Protein 3D9L (pdb70)

Foldseek 3Di:
DLLVQLLVLVVCCVVDQDPDDPVSLVSSLCSQVVVVVPNLSNLVSLLVCLQDPDQRCLLVSVVNLVSNLVVQCVVVNLVGRPRLVSCQVCVVVSLVSSVSHPPVCLVSVLVSLVVCVVVVSDPCVRSVVSNVVSVVVVVD/DVLLVLLLVLVVCVVVDQDPDDPVSLVSSLVSCVSCVVVVLSSLVSLLVCLQPDDLRCLLVSVSNLVSNLVVQCVVPNVVPRPSLVNNLVCVVVSLVSSVSHPPVCLVVNLVSLVVCPVVVSDDCVRSVVSNVVSVVVD/DPPDDDDD/DDDPPDD

GO terms:
  GO:0005634 nucleus (C, IDA)
  GO:0003723 RNA binding (F, IDA)
  GO:2000805 negative regulation of termination of RNA polymerase II transcription, poly(A)-coupled (P, IDA)
  GO:0032786 positive regulation of DNA-templated transcription, elongation (P, IDA)
  GO:1990269 RNA polymerase II C-terminal domain phosphoserine binding (F, IDA)
  GO:0005634 nucleus (C, EXP)
  GO:0016363 nuclear matrix (C, EXP)
  GO:0043175 RNA polymerase core enzyme binding (F, IPI)
  GO:0005515 protein binding (F, IPI)
  GO:0005654 nucleoplasm (C, IDA)

Organism: Homo sapiens (NCBI:txid9606)

CATH classification: 1.25.40.90

Nearest PDB structures (foldseek):
  3d9n-assembly1_A  TM=1.003E+00  e=6.921E-18  Homo sapiens
  3d9p-assembly2_A  TM=1.004E+00  e=8.411E-18  Homo sapiens
  3d9i-assembly2_B  TM=9.996E-01  e=1.060E-16  Homo sapiens
  6xkb-assembly4_D  TM=9.970E-01  e=1.319E-14  Homo sapiens
  2diw-assembly1_A  TM=9.693E-01  e=1.319E-14  Homo sapiens

B-factor: mean 39.36, std 4.76, range [25.12, 62.04]

Secondary structure (DSSP, 8-state):
-HHHHHHHHHHGGGGSPSSPPHHHHHHHHHHHHHTGGGHHHHHHHHHHHHHHS-GGGHHHHHHHHHHHHHHHHHHH-TTT-SHHHHHHHHHHHHHHHHTSS-GGGHHHHHHHHHHHHHTTSS-HHHHHHHHHHHHHHHH-/-HHHHHHHHHHHGGGGSPSSPBHHHHHHHHHHHHHTGGGHHHHHHHHHHHHHHS-GGGHHHHHHHHHHHHHHHHHHH-TTT-SHHHHHHHTHHHHHHHHTTS-GGGHHHHHHHHHHHHHTTSS-HHHHHHHHHHHHHH-/---SPP--/-B-----

Structure (mmCIF, N/CA/C/O backbone):
data_3D9L
#
_entry.id   3D9L
#
_cell.length_a   56.296
_cell.length_b   56.296
_cell.length_c   106.739
_cell.angle_alpha   90.00
_cell.angle_beta   90.00
_cell.angle_gamma   90.00
#
_symmetry.space_group_name_H-M   'P 43'
#
loop_
_entity.id
_entity.type
_entity.pdbx_description
1 polymer 'RNA-binding protein 16'
2 polymer CTD-PEPTIDE
3 non-polymer 'ACETATE ION'
4 non-polymer GLYCEROL
5 water water
#
loop_
_atom_site.group_PDB
_atom_site.id
_atom_site.type_symbol
_atom_site.label_atom_id
_atom_site.label_alt_id
_atom_site.label_comp_id
_atom_site.label_asym_id
_atom_site.label_entity_id
_atom_site.label_seq_id
_atom_site.pdbx_PDB_ins_code
_atom_site.Cartn_x
_atom_site.Cartn_y
_atom_site.Cartn_z
_atom_site.occupancy
_atom_site.B_iso_or_equiv
_atom_site.auth_seq_id
_atom_site.auth_comp_id
_atom_site.auth_asym_id
_atom_site.auth_atom_id
_atom_site.pdbx_PDB_model_num
ATOM 1 N N . GLU A 1 2 ? 55.533 7.149 0.068 1.00 51.22 2 GLU A N 1
ATOM 2 C CA . GLU A 1 2 ? 54.486 7.079 -1.000 1.00 51.21 2 GLU A CA 1
ATOM 3 C C . GLU A 1 2 ? 53.312 6.184 -0.592 1.00 50.45 2 GLU A C 1
ATOM 4 O O . GLU A 1 2 ? 52.154 6.511 -0.858 1.00 50.52 2 GLU A O 1
ATOM 10 N N . ALA A 1 3 ? 53.615 5.050 0.034 1.00 49.68 3 ALA A N 1
ATOM 11 C CA . ALA A 1 3 ? 52.603 4.295 0.753 1.00 48.93 3 ALA A CA 1
ATOM 12 C C . ALA A 1 3 ? 52.159 5.160 1.924 1.00 48.35 3 ALA A C 1
ATOM 13 O O . ALA A 1 3 ? 50.981 5.171 2.286 1.00 48.46 3 ALA A O 1
ATOM 15 N N . VAL A 1 4 ? 53.123 5.888 2.491 1.00 47.43 4 VAL A N 1
ATOM 16 C CA . VAL A 1 4 ? 52.911 6.747 3.650 1.00 46.99 4 VAL A CA 1
ATOM 17 C C . VAL A 1 4 ? 52.186 8.023 3.241 1.00 46.67 4 VAL A C 1
ATOM 18 O O . VAL A 1 4 ? 51.290 8.485 3.950 1.00 46.27 4 VAL A O 1
ATOM 22 N N . LYS A 1 5 ? 52.581 8.585 2.100 1.00 45.90 5 LYS A N 1
ATOM 23 C CA . LYS A 1 5 ? 51.902 9.736 1.524 1.00 45.73 5 LYS A CA 1
ATOM 24 C C . LYS A 1 5 ? 50.424 9.428 1.337 1.00 44.93 5 LYS A C 1
ATOM 25 O O . LYS A 1 5 ? 49.577 10.215 1.740 1.00 45.06 5 LYS A O 1
ATOM 31 N N . THR A 1 6 ? 50.121 8.271 0.755 1.00 43.91 6 THR A N 1
ATOM 32 C CA . THR A 1 6 ? 48.737 7.871 0.532 1.00 43.16 6 THR A CA 1
ATOM 33 C C . THR A 1 6 ? 47.970 7.778 1.858 1.00 42.56 6 THR A C 1
ATOM 34 O O . THR A 1 6 ? 46.889 8.363 1.992 1.00 42.62 6 THR A O 1
ATOM 38 N N . PHE A 1 7 ? 48.541 7.068 2.833 1.00 41.03 7 PHE A N 1
ATOM 39 C CA . PHE A 1 7 ? 47.922 6.958 4.134 1.00 40.01 7 PHE A CA 1
ATOM 40 C C . PHE A 1 7 ? 47.674 8.326 4.755 1.00 39.84 7 PHE A C 1
ATOM 41 O O . PHE A 1 7 ? 46.580 8.594 5.260 1.00 38.74 7 PHE A O 1
ATOM 49 N N . ASN A 1 8 ? 48.711 9.166 4.743 1.00 39.64 8 ASN A N 1
ATOM 50 C CA . ASN A 1 8 ? 48.606 10.540 5.211 1.00 39.61 8 ASN A CA 1
ATOM 51 C C . ASN A 1 8 ? 47.476 11.286 4.553 1.00 39.38 8 ASN A C 1
ATOM 52 O O . ASN A 1 8 ? 46.770 12.022 5.236 1.00 39.87 8 ASN A O 1
ATOM 57 N N . SER A 1 9 ? 47.315 11.093 3.241 1.00 38.91 9 SER A N 1
ATOM 58 C CA . SER A 1 9 ? 46.235 11.718 2.475 1.00 39.14 9 SER A CA 1
ATOM 59 C C . SER A 1 9 ? 44.846 11.204 2.874 1.00 39.46 9 SER A C 1
ATOM 60 O O . SER A 1 9 ? 43.905 12.000 2.983 1.00 39.87 9 SER A O 1
ATOM 65 N N . GLU A 1 10 ? 44.711 9.898 3.105 1.00 39.31 10 GLU A N 1
ATOM 66 C CA . GLU A 1 10 ? 43.428 9.352 3.572 1.00 40.07 10 GLU A CA 1
ATOM 67 C C . GLU A 1 10 ? 43.125 9.830 4.988 1.00 39.51 10 GLU A C 1
ATOM 68 O O . GLU A 1 10 ? 42.000 10.223 5.284 1.00 39.27 10 GLU A O 1
ATOM 74 N N . LEU A 1 11 ? 44.139 9.806 5.850 1.00 39.20 11 LEU A N 1
ATOM 75 C CA . LEU A 1 11 ? 43.948 10.188 7.232 1.00 38.74 11 LEU A CA 1
ATOM 76 C C . LEU A 1 11 ? 43.492 11.632 7.345 1.00 38.89 11 LEU A C 1
ATOM 77 O O . LEU A 1 11 ? 42.494 11.910 8.000 1.00 38.44 11 LEU A O 1
ATOM 82 N N . TYR A 1 12 ? 44.222 12.544 6.708 1.00 39.09 12 TYR A N 1
ATOM 83 C CA . TYR A 1 12 ? 43.943 13.959 6.842 1.00 39.89 12 TYR A CA 1
ATOM 84 C C . TYR A 1 12 ? 42.705 14.433 6.070 1.00 39.29 12 TYR A C 1
ATOM 85 O O . TYR A 1 12 ? 42.199 15.519 6.342 1.00 39.38 12 TYR A O 1
ATOM 94 N N . SER A 1 13 ? 42.205 13.617 5.138 1.00 38.46 13 SER A N 1
ATOM 95 C CA . SER A 1 13 ? 40.943 13.925 4.465 1.00 37.77 13 SER A CA 1
ATOM 96 C C . SER A 1 13 ? 39.749 13.786 5.420 1.00 36.91 13 SER A C 1
ATOM 97 O O . SER A 1 13 ? 38.654 14.179 5.077 1.00 36.18 13 SER A O 1
ATOM 100 N N . LEU A 1 14 ? 39.959 13.248 6.625 1.00 36.40 14 LEU A N 1
ATOM 101 C CA . LEU A 1 14 ? 38.907 13.301 7.651 1.00 35.74 14 LEU A CA 1
ATOM 102 C C . LEU A 1 14 ? 38.366 14.713 7.859 1.00 35.71 14 LEU A C 1
ATOM 103 O O . LEU A 1 14 ? 37.177 14.895 8.130 1.00 35.17 14 LEU A O 1
ATOM 108 N N . ASN A 1 15 ? 39.245 15.709 7.706 1.00 35.59 15 ASN A N 1
ATOM 109 C CA . ASN A 1 15 ? 38.880 17.104 7.842 1.00 36.22 15 ASN A CA 1
ATOM 110 C C . ASN A 1 15 ? 37.849 17.568 6.817 1.00 35.99 15 ASN A C 1
ATOM 111 O O . ASN A 1 15 ? 37.321 18.667 6.944 1.00 35.94 15 ASN A O 1
ATOM 116 N N . ASP A 1 16 ? 37.557 16.735 5.814 1.00 35.78 16 ASP A N 1
ATOM 117 C CA . ASP A 1 16 ? 36.504 17.050 4.831 1.00 36.09 16 ASP A CA 1
ATOM 118 C C . ASP A 1 16 ? 35.104 16.661 5.326 1.00 35.23 16 ASP A C 1
ATOM 119 O O . ASP A 1 16 ? 34.119 17.020 4.713 1.00 34.06 16 ASP A O 1
ATOM 124 N N . TYR A 1 17 ? 35.035 15.896 6.416 1.00 34.87 17 TYR A N 1
ATOM 125 C CA . TYR A 1 17 ? 33.792 15.229 6.810 1.00 34.64 17 TYR A CA 1
ATOM 126 C C . TYR A 1 17 ? 33.311 15.611 8.201 1.00 34.34 17 TYR A C 1
ATOM 127 O O . TYR A 1 17 ? 34.106 15.777 9.103 1.00 33.05 17 TYR A O 1
ATOM 136 N N . LYS A 1 18 ? 31.999 15.777 8.354 1.00 34.40 18 LYS A N 1
ATOM 137 C CA . LYS A 1 18 ? 31.411 15.929 9.681 1.00 34.37 18 LYS A CA 1
ATOM 138 C C . LYS A 1 18 ? 31.258 14.531 10.290 1.00 34.03 18 LYS A C 1
ATOM 139 O O . LYS A 1 18 ? 30.597 13.674 9.692 1.00 33.60 18 LYS A O 1
ATOM 145 N N . PRO A 1 19 ? 31.891 14.281 11.457 1.00 33.78 19 PRO A N 1
ATOM 146 C CA . PRO A 1 19 ? 31.616 13.019 12.147 1.00 34.09 19 PRO A CA 1
ATOM 147 C C . PRO A 1 19 ? 30.137 12.893 12.538 1.00 34.27 19 PRO A C 1
ATOM 148 O O . PRO A 1 19 ? 29.483 13.906 12.788 1.00 34.97 19 PRO A O 1
ATOM 152 N N . PRO A 1 20 ? 29.603 11.661 12.595 1.00 34.64 20 PRO A N 1
ATOM 153 C CA . PRO A 1 20 ? 30.304 10.373 12.453 1.00 34.94 20 PRO A CA 1
ATOM 154 C C . PRO A 1 20 ? 30.883 10.129 11.057 1.00 35.08 20 PRO A C 1
ATOM 155 O O . PRO A 1 20 ? 30.279 10.495 10.042 1.00 34.95 20 PRO A O 1
ATOM 159 N N . ILE A 1 21 ? 32.055 9.518 11.038 1.00 35.64 21 ILE A N 1
ATOM 160 C CA . ILE A 1 21 ? 32.743 9.115 9.817 1.00 36.17 21 ILE A CA 1
ATOM 161 C C . ILE A 1 21 ? 32.206 7.766 9.337 1.00 36.84 21 ILE A C 1
ATOM 162 O O . ILE A 1 21 ? 31.994 6.860 10.149 1.00 36.25 21 ILE A O 1
ATOM 167 N N . SER A 1 22 ? 32.041 7.635 8.020 1.00 37.38 22 SER A N 1
ATOM 168 C CA . SER A 1 22 ? 31.501 6.424 7.403 1.00 38.81 22 SER A CA 1
ATOM 169 C C . SER A 1 22 ? 32.439 5.233 7.590 1.00 39.02 22 SER A C 1
ATOM 170 O O . SER A 1 22 ? 33.656 5.394 7.723 1.00 39.16 22 SER A O 1
ATOM 173 N N . LYS A 1 23 ? 31.853 4.044 7.593 1.00 39.10 23 LYS A N 1
ATOM 174 C CA . LYS A 1 23 ? 32.596 2.787 7.621 1.00 39.65 23 LYS A CA 1
ATOM 175 C C . LYS A 1 23 ? 33.567 2.726 6.447 1.00 38.74 23 LYS A C 1
ATOM 176 O O . LYS A 1 23 ? 34.714 2.366 6.624 1.00 38.56 23 LYS A O 1
ATOM 182 N N . ALA A 1 24 ? 33.098 3.119 5.264 1.00 38.24 24 ALA A N 1
ATOM 183 C CA . ALA A 1 24 ? 33.899 3.143 4.049 1.00 38.47 24 ALA A CA 1
ATOM 184 C C . ALA A 1 24 ? 35.182 3.956 4.182 1.00 38.96 24 ALA A C 1
ATOM 185 O O . ALA A 1 24 ? 36.266 3.469 3.841 1.00 39.82 24 ALA A O 1
ATOM 187 N N . LYS A 1 25 ? 35.077 5.172 4.712 1.00 39.49 25 LYS A N 1
ATOM 188 C CA . LYS A 1 25 ? 36.249 6.023 4.901 1.00 39.90 25 LYS A CA 1
ATOM 189 C C . LYS A 1 25 ? 37.246 5.425 5.879 1.00 40.00 25 LYS A C 1
ATOM 190 O O . LYS A 1 25 ? 38.451 5.434 5.616 1.00 40.70 25 LYS A O 1
ATOM 196 N N . MET A 1 26 ? 36.756 4.896 6.998 1.00 40.00 26 MET A N 1
ATOM 197 C CA . MET A 1 26 ? 37.624 4.216 7.966 1.00 39.85 26 MET A CA 1
ATOM 198 C C . MET A 1 26 ? 38.325 2.990 7.368 1.00 39.13 26 MET A C 1
ATOM 199 O O . MET A 1 26 ? 39.497 2.753 7.614 1.00 38.50 26 MET A O 1
ATOM 204 N N . THR A 1 27 ? 37.591 2.219 6.588 1.00 38.92 27 THR A N 1
ATOM 205 C CA . THR A 1 27 ? 38.132 1.064 5.852 1.00 38.86 27 THR A CA 1
ATOM 206 C C . THR A 1 27 ? 39.213 1.501 4.863 1.00 38.56 27 THR A C 1
ATOM 207 O O . THR A 1 27 ? 40.241 0.836 4.752 1.00 38.78 27 THR A O 1
ATOM 211 N N . GLN A 1 28 ? 38.989 2.624 4.169 1.00 38.33 28 GLN A N 1
ATOM 212 C CA . GLN A 1 28 ? 39.990 3.194 3.246 1.00 38.29 28 GLN A CA 1
ATOM 213 C C . GLN A 1 28 ? 41.286 3.583 3.949 1.00 37.70 28 GLN A C 1
ATOM 214 O O . GLN A 1 28 ? 42.375 3.229 3.492 1.00 37.65 28 GLN A O 1
ATOM 220 N N . ILE A 1 29 ? 41.152 4.291 5.069 1.00 37.09 29 ILE A N 1
ATOM 221 C CA . ILE A 1 29 ? 42.280 4.657 5.913 1.00 36.89 29 ILE A CA 1
ATOM 222 C C . ILE A 1 29 ? 43.056 3.430 6.419 1.00 36.98 29 ILE A C 1
ATOM 223 O O . ILE A 1 29 ? 44.287 3.445 6.452 1.00 36.75 29 ILE A O 1
ATOM 228 N N . THR A 1 30 ? 42.311 2.404 6.838 1.00 37.00 30 THR A N 1
ATOM 229 C CA . THR A 1 30 ? 42.827 1.148 7.369 1.00 36.78 30 THR A CA 1
ATOM 230 C C . THR A 1 30 ? 43.607 0.371 6.324 1.00 37.07 30 THR A C 1
ATOM 231 O O . THR A 1 30 ? 44.724 -0.069 6.595 1.00 37.03 30 THR A O 1
ATOM 235 N N . LYS A 1 31 ? 43.002 0.204 5.140 1.00 37.59 31 LYS A N 1
ATOM 236 C CA . LYS A 1 31 ? 43.639 -0.432 3.992 1.00 37.82 31 LYS A CA 1
ATOM 237 C C . LYS A 1 31 ? 44.921 0.307 3.603 1.00 37.53 31 LYS A C 1
ATOM 238 O O . LYS A 1 31 ? 45.928 -0.323 3.341 1.00 37.59 31 LYS A O 1
ATOM 244 N N . ALA A 1 32 ? 44.899 1.639 3.602 1.00 36.66 32 ALA A N 1
ATOM 245 C CA . ALA A 1 32 ? 46.126 2.387 3.370 1.00 35.95 32 ALA A CA 1
ATOM 246 C C . ALA A 1 32 ? 47.185 2.119 4.456 1.00 35.74 32 ALA A C 1
ATOM 247 O O . ALA A 1 32 ? 48.375 2.049 4.159 1.00 35.46 32 ALA A O 1
ATOM 249 N N . ALA A 1 33 ? 46.763 1.957 5.703 1.00 35.73 33 ALA A N 1
ATOM 250 C CA . ALA A 1 33 ? 47.704 1.645 6.768 1.00 35.58 33 ALA A CA 1
ATOM 251 C C . ALA A 1 33 ? 48.251 0.227 6.613 1.00 36.27 33 ALA A C 1
ATOM 252 O O . ALA A 1 33 ? 49.463 0.022 6.704 1.00 35.83 33 ALA A O 1
ATOM 254 N N . ILE A 1 34 ? 47.346 -0.734 6.389 1.00 37.26 34 ILE A N 1
ATOM 255 C CA . ILE A 1 34 ? 47.676 -2.172 6.342 1.00 38.73 34 ILE A CA 1
ATOM 256 C C . ILE A 1 34 ? 48.495 -2.494 5.130 1.00 38.83 34 ILE A C 1
ATOM 257 O O . ILE A 1 34 ? 49.265 -3.437 5.145 1.00 39.27 34 ILE A O 1
ATOM 262 N N . LYS A 1 35 ? 48.306 -1.708 4.075 1.00 40.05 35 LYS A N 1
ATOM 263 C CA . LYS A 1 35 ? 49.092 -1.827 2.864 1.00 40.58 35 LYS A CA 1
ATOM 264 C C . LYS A 1 35 ? 50.448 -1.123 3.035 1.00 40.70 35 LYS A C 1
ATOM 265 O O . LYS A 1 35 ? 51.426 -1.461 2.338 1.00 40.44 35 LYS A O 1
ATOM 271 N N . ALA A 1 36 ? 50.497 -0.151 3.953 1.00 40.30 36 ALA A N 1
ATOM 272 C CA . ALA A 1 36 ? 51.751 0.517 4.349 1.00 40.09 36 ALA A CA 1
ATOM 273 C C . A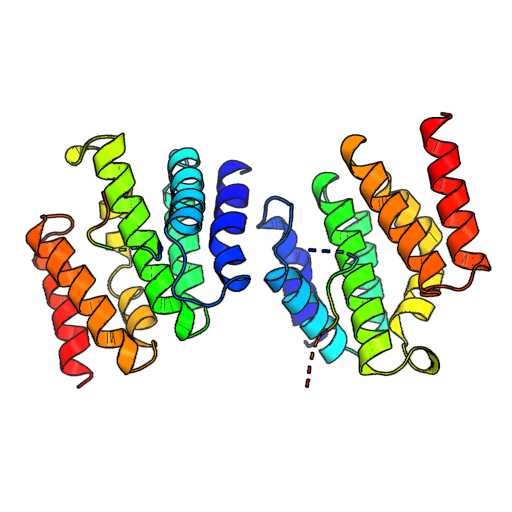LA A 1 36 ? 52.435 -0.153 5.566 1.00 40.18 36 ALA A C 1
ATOM 274 O O . ALA A 1 36 ? 53.189 0.500 6.301 1.00 40.00 36 ALA A O 1
ATOM 276 N N . ILE A 1 37 ? 52.192 -1.451 5.765 1.00 40.39 37 ILE A N 1
ATOM 277 C CA . ILE A 1 37 ? 52.643 -2.156 6.986 1.00 40.79 37 ILE A CA 1
ATOM 278 C C . ILE A 1 37 ? 54.173 -2.222 7.143 1.00 41.40 37 ILE A C 1
ATOM 279 O O . ILE A 1 37 ? 54.698 -2.373 8.253 1.00 41.72 37 ILE A O 1
ATOM 284 N N . LYS A 1 38 ? 54.874 -2.130 6.020 1.00 41.14 38 LYS A N 1
ATOM 285 C CA . LYS A 1 38 ? 56.321 -2.040 5.998 1.00 41.24 38 LYS A CA 1
ATOM 286 C C . LYS A 1 38 ? 56.791 -0.786 6.744 1.00 40.91 38 LYS A C 1
ATOM 287 O O . LYS A 1 38 ? 57.862 -0.781 7.360 1.00 41.19 38 LYS A O 1
ATOM 293 N N . PHE A 1 39 ? 55.989 0.272 6.665 1.00 40.21 39 PHE A N 1
ATOM 294 C CA . PHE A 1 39 ? 56.322 1.558 7.269 1.00 39.77 39 PHE A CA 1
ATOM 295 C C . PHE A 1 39 ? 55.408 1.861 8.463 1.00 39.00 39 PHE A C 1
ATOM 296 O O . PHE A 1 39 ? 55.037 3.016 8.706 1.00 39.00 39 PHE A O 1
ATOM 304 N N . TYR A 1 40 ? 55.064 0.815 9.209 1.00 38.12 40 TYR A N 1
ATOM 305 C CA . TYR A 1 40 ? 54.131 0.906 10.333 1.00 37.47 40 TYR A CA 1
ATOM 306 C C . TYR A 1 40 ? 54.486 1.969 11.378 1.00 36.56 40 TYR A C 1
ATOM 307 O O . TYR A 1 40 ? 53.592 2.561 11.982 1.00 36.99 40 TYR A O 1
ATOM 316 N N . LYS A 1 41 ? 55.776 2.245 11.543 1.00 35.61 41 LYS A N 1
ATOM 317 C CA . LYS A 1 41 ? 56.249 3.247 12.501 1.00 34.68 41 LYS A CA 1
ATOM 318 C C . LYS A 1 41 ? 55.848 4.652 12.085 1.00 35.20 41 LYS A C 1
ATOM 319 O O . LYS A 1 41 ? 55.534 5.485 12.936 1.00 34.99 41 LYS A O 1
ATOM 325 N N . HIS A 1 42 ? 55.865 4.904 10.777 1.00 35.62 42 HIS A N 1
ATOM 326 C CA . HIS A 1 42 ? 55.417 6.178 10.222 1.00 36.31 42 HIS A CA 1
ATOM 327 C C . HIS A 1 42 ? 53.913 6.307 10.270 1.00 35.99 42 HIS A C 1
ATOM 328 O O . HIS A 1 42 ? 53.390 7.395 10.542 1.00 37.06 42 HIS A O 1
ATOM 335 N N . VAL A 1 43 ? 53.213 5.209 9.998 1.00 35.46 43 VAL A N 1
ATOM 336 C CA . VAL A 1 43 ? 51.741 5.164 10.138 1.00 35.00 43 VAL A CA 1
ATOM 337 C C . VAL A 1 43 ? 51.309 5.523 11.563 1.00 34.79 43 VAL A C 1
ATOM 338 O O . VAL A 1 43 ? 50.436 6.378 11.759 1.00 34.72 43 VAL A O 1
ATOM 342 N N . VAL A 1 44 ? 51.916 4.875 12.557 1.00 34.93 44 VAL A N 1
ATOM 343 C CA . VAL A 1 44 ? 51.604 5.174 13.956 1.00 34.25 44 VAL A CA 1
ATOM 344 C C . VAL A 1 44 ? 51.924 6.649 14.228 1.00 35.17 44 VAL A C 1
ATOM 345 O O . VAL A 1 44 ? 51.120 7.366 14.822 1.00 34.97 44 VAL A O 1
ATOM 349 N N . GLN A 1 45 ? 53.096 7.100 13.781 1.00 35.50 45 GLN A N 1
ATOM 350 C CA . GLN A 1 45 ? 53.505 8.482 13.987 1.00 36.52 45 GLN A CA 1
ATOM 351 C C . GLN A 1 45 ? 52.493 9.492 13.418 1.00 36.69 45 GLN A C 1
ATOM 352 O O . GLN A 1 45 ? 52.154 10.472 14.089 1.00 36.98 45 GLN A O 1
ATOM 358 N N . SER A 1 46 ? 52.035 9.248 12.190 1.00 36.66 46 SER A N 1
ATOM 359 C CA . SER A 1 46 ? 51.023 10.082 11.533 1.00 37.54 46 SER A CA 1
ATOM 360 C C . SER A 1 46 ? 49.680 10.104 12.248 1.00 37.47 46 SER A C 1
ATOM 361 O O . SER A 1 46 ? 49.055 11.165 12.380 1.00 37.48 46 SER A O 1
ATOM 364 N N . VAL A 1 47 ? 49.217 8.934 12.679 1.00 37.46 47 VAL A N 1
ATOM 365 C CA . VAL A 1 47 ? 47.997 8.864 13.483 1.00 37.57 47 VAL A CA 1
ATOM 366 C C . VAL A 1 47 ? 48.110 9.654 14.803 1.00 37.85 47 VAL A C 1
ATOM 367 O O . VAL A 1 47 ? 47.196 10.408 15.161 1.00 37.78 47 VAL A O 1
ATOM 371 N N . GLU A 1 48 ? 49.220 9.478 15.518 1.00 37.33 48 GLU A N 1
ATOM 372 C CA . GLU A 1 48 ? 49.487 10.228 16.758 1.00 37.45 48 GLU A CA 1
ATOM 373 C C . GLU A 1 48 ? 49.608 11.747 16.524 1.00 37.95 48 GLU A C 1
ATOM 374 O O . GLU A 1 48 ? 49.087 12.546 17.314 1.00 37.40 48 GLU A O 1
ATOM 380 N N . LYS A 1 49 ? 50.289 12.133 15.442 1.00 37.59 49 LYS A N 1
ATOM 381 C CA . LYS A 1 49 ? 50.378 13.535 15.060 1.00 38.03 49 LYS A CA 1
ATOM 382 C C . LYS A 1 49 ? 48.984 14.123 14.805 1.00 37.61 49 LYS A C 1
ATOM 383 O O . LYS A 1 49 ? 48.638 15.158 15.365 1.00 37.97 49 LYS A O 1
ATOM 389 N N . PHE A 1 50 ? 48.182 13.434 13.995 1.00 37.35 50 PHE A N 1
ATOM 390 C CA . PHE A 1 50 ? 46.802 13.819 13.727 1.00 37.16 50 PHE A CA 1
ATOM 391 C C . PHE A 1 50 ? 45.990 14.019 15.014 1.00 37.04 50 PHE A C 1
ATOM 392 O O . PHE A 1 50 ? 45.299 15.028 15.187 1.00 36.84 50 PHE A O 1
ATOM 400 N N . ILE A 1 51 ? 46.070 13.045 15.902 1.00 37.04 51 ILE A N 1
ATOM 401 C CA . ILE A 1 51 ? 45.411 13.124 17.206 1.00 37.12 51 ILE A CA 1
ATOM 402 C C . ILE A 1 51 ? 45.900 14.295 18.064 1.00 37.10 51 ILE A C 1
ATOM 403 O O . ILE A 1 51 ? 45.110 14.907 18.790 1.00 37.10 51 ILE A O 1
ATOM 408 N N . GLN A 1 52 ? 47.185 14.629 17.952 1.00 37.13 52 GLN A N 1
ATOM 409 C CA . GLN A 1 52 ? 47.735 15.765 18.660 1.00 37.86 52 GLN A CA 1
ATOM 410 C C . GLN A 1 52 ? 47.170 17.102 18.128 1.00 37.47 52 GLN A C 1
ATOM 411 O O . GLN A 1 52 ? 46.867 18.014 18.905 1.00 36.75 52 GLN A O 1
ATOM 417 N N . LYS A 1 53 ? 47.035 17.209 16.809 1.00 37.70 53 LYS A N 1
ATOM 418 C CA . LYS A 1 53 ? 46.736 18.491 16.181 1.00 38.76 53 LYS A CA 1
ATOM 419 C C . LYS A 1 53 ? 45.268 18.732 15.863 1.00 38.56 53 LYS A C 1
ATOM 420 O O . LYS A 1 53 ? 44.826 19.881 15.803 1.00 38.67 53 LYS A O 1
ATOM 426 N N . CYS A 1 54 ? 44.509 17.665 15.638 1.00 38.16 54 CYS A N 1
ATOM 427 C CA . CYS A 1 54 ? 43.158 17.843 15.125 1.00 37.89 54 CYS A CA 1
ATOM 428 C C . CYS A 1 54 ? 42.245 18.644 16.068 1.00 38.56 54 CYS A C 1
ATOM 429 O O . CYS A 1 54 ? 42.522 18.775 17.274 1.00 38.32 54 CYS A O 1
ATOM 432 N N . LYS A 1 55 ? 41.184 19.201 15.487 1.00 38.48 55 LYS A N 1
ATOM 433 C CA . LYS A 1 55 ? 40.087 19.830 16.222 1.00 39.18 55 LYS A CA 1
ATOM 434 C C . LYS A 1 55 ? 39.409 18.806 17.129 1.00 38.53 55 LYS A C 1
ATOM 435 O O . LYS A 1 55 ? 39.405 17.627 16.814 1.00 38.75 55 LYS A O 1
ATOM 441 N N . PRO A 1 56 ? 38.805 19.261 18.246 1.00 38.52 56 PRO A N 1
ATOM 442 C CA . PRO A 1 56 ? 38.135 18.376 19.207 1.00 37.90 56 PRO A CA 1
ATOM 443 C C . PRO A 1 56 ? 37.172 17.345 18.598 1.00 37.56 56 PRO A C 1
ATOM 444 O O . PRO A 1 56 ? 37.148 16.205 19.069 1.00 38.07 56 PRO A O 1
ATOM 448 N N . GLU A 1 57 ? 36.409 17.721 17.564 1.00 37.18 57 GLU A N 1
ATOM 449 C CA . GLU A 1 57 ? 35.445 16.803 16.930 1.00 37.20 57 GLU A CA 1
ATOM 450 C C . GLU A 1 57 ? 36.067 15.587 16.245 1.00 36.29 57 GLU A C 1
ATOM 451 O O . GLU A 1 57 ? 35.369 14.613 15.969 1.00 37.24 57 GLU A O 1
ATOM 457 N N . TYR A 1 58 ? 37.369 15.644 15.960 1.00 35.57 58 TYR A N 1
ATOM 458 C CA . TYR A 1 58 ? 38.062 14.543 15.268 1.00 34.61 58 TYR A CA 1
ATOM 459 C C . TYR A 1 58 ? 38.831 13.612 16.184 1.00 34.83 58 TYR A C 1
ATOM 460 O O . TYR A 1 58 ? 39.453 12.671 15.701 1.00 35.43 58 TYR A O 1
ATOM 469 N N . LYS A 1 59 ? 38.792 13.862 17.495 1.00 35.50 59 LYS A N 1
ATOM 470 C CA . LYS A 1 59 ? 39.508 13.030 18.471 1.00 35.93 59 LYS A CA 1
ATOM 471 C C . LYS A 1 59 ? 38.950 11.608 18.442 1.00 36.70 59 LYS A C 1
ATOM 472 O O . LYS A 1 59 ? 39.710 10.633 18.318 1.00 37.21 59 LYS A O 1
ATOM 478 N N . VAL A 1 60 ? 37.628 11.481 18.519 1.00 36.70 60 VAL A N 1
ATOM 479 C CA . VAL A 1 60 ? 37.001 10.145 18.448 1.00 37.39 60 VAL A CA 1
ATOM 480 C C . VAL A 1 60 ? 37.263 9.462 17.085 1.00 37.38 60 VAL A C 1
ATOM 481 O O . VAL A 1 60 ? 37.710 8.317 17.057 1.00 38.34 60 VAL A O 1
ATOM 485 N N . PRO A 1 61 ? 37.007 10.156 15.951 1.00 37.42 61 PRO A N 1
ATOM 486 C CA . PRO A 1 61 ? 37.497 9.638 14.660 1.00 37.57 61 PRO A CA 1
ATOM 487 C C . PRO A 1 61 ? 38.948 9.152 14.670 1.00 37.52 61 PRO A C 1
ATOM 488 O O . PRO A 1 61 ? 39.220 8.061 14.169 1.00 38.59 61 PRO A O 1
ATOM 492 N N . GLY A 1 62 ? 39.857 9.931 15.252 1.00 37.38 62 GLY A N 1
ATOM 493 C CA . GLY A 1 62 ? 41.267 9.543 15.327 1.00 37.28 62 GLY A CA 1
ATOM 494 C C . GLY A 1 62 ? 41.491 8.279 16.165 1.00 37.62 62 GLY A C 1
ATOM 495 O O . GLY A 1 62 ? 42.288 7.402 15.793 1.00 35.99 62 GLY A O 1
ATOM 496 N N . LEU A 1 63 ? 40.797 8.190 17.301 1.00 37.69 63 LEU A N 1
ATOM 497 C CA . LEU A 1 63 ? 40.764 6.931 18.079 1.00 38.53 63 LEU A CA 1
ATOM 498 C C . LEU A 1 63 ? 40.192 5.738 17.292 1.00 38.44 63 LEU A C 1
ATOM 499 O O . LEU A 1 63 ? 40.682 4.624 17.414 1.00 39.20 63 LEU A O 1
ATOM 504 N N . TYR A 1 64 ? 39.129 5.963 16.526 1.00 38.45 64 TYR A N 1
ATOM 505 C CA . TYR A 1 64 ? 38.564 4.906 15.677 1.00 37.67 64 TYR A CA 1
ATOM 506 C C . TYR A 1 64 ? 39.537 4.445 14.582 1.00 37.99 64 TYR A C 1
ATOM 507 O O . TYR A 1 64 ? 39.498 3.282 14.153 1.00 38.09 64 TYR A O 1
ATOM 516 N N . VAL A 1 65 ? 40.412 5.353 14.140 1.00 37.59 65 VAL A N 1
ATOM 517 C CA . VAL A 1 65 ? 41.489 4.997 13.216 1.00 36.85 65 VAL A CA 1
ATOM 518 C C . VAL A 1 65 ? 42.395 4.020 13.928 1.00 37.15 65 VAL A C 1
ATOM 519 O O . VAL A 1 65 ? 42.707 2.983 13.380 1.00 37.94 65 VAL A O 1
ATOM 523 N N . ILE A 1 66 ? 42.805 4.332 15.157 1.00 36.86 66 ILE A N 1
ATOM 524 C CA . ILE A 1 66 ? 43.666 3.404 15.905 1.00 36.06 66 ILE A CA 1
ATOM 525 C C . ILE A 1 66 ? 42.946 2.068 16.070 1.00 35.81 66 ILE A C 1
ATOM 526 O O . ILE A 1 66 ? 43.511 1.033 15.769 1.00 36.20 66 ILE A O 1
ATOM 531 N N . ASP A 1 67 ? 41.707 2.102 16.559 1.00 34.83 67 ASP A N 1
ATOM 532 C CA . ASP A 1 67 ? 40.898 0.872 16.722 1.00 35.45 67 ASP A CA 1
ATOM 533 C C . ASP A 1 67 ? 40.820 0.042 15.442 1.00 35.39 67 ASP A C 1
ATOM 534 O O . ASP A 1 67 ? 41.064 -1.165 15.440 1.00 35.92 67 ASP A O 1
ATOM 539 N N . SER A 1 68 ? 40.445 0.702 14.356 1.00 35.54 68 SER A N 1
ATOM 540 C CA . SER A 1 68 ? 40.228 0.018 13.086 1.00 35.28 68 SER A CA 1
ATOM 541 C C . SER A 1 68 ? 41.494 -0.658 12.578 1.00 35.11 68 SER A C 1
ATOM 542 O O . SER A 1 68 ? 41.445 -1.784 12.124 1.00 34.85 68 SER A O 1
ATOM 545 N N . ILE A 1 69 ? 42.612 0.062 12.636 1.00 35.77 69 ILE A N 1
ATOM 546 C CA . ILE A 1 69 ? 43.893 -0.437 12.168 1.00 35.78 69 ILE A CA 1
ATOM 547 C C . ILE A 1 69 ? 44.308 -1.612 13.026 1.00 36.21 69 ILE A C 1
ATOM 548 O O . ILE A 1 69 ? 44.589 -2.676 12.501 1.00 36.75 69 ILE A O 1
ATOM 553 N N . VAL A 1 70 ? 44.305 -1.445 14.353 1.00 36.52 70 VAL A N 1
ATOM 554 C CA . VAL A 1 70 ? 44.808 -2.511 15.236 1.00 36.55 70 VAL A CA 1
ATOM 555 C C . VAL A 1 70 ? 43.923 -3.765 15.177 1.00 36.33 70 VAL A C 1
ATOM 556 O O . VAL A 1 70 ? 44.429 -4.874 15.097 1.00 36.31 70 VAL A O 1
ATOM 563 N N . ARG A 1 71 ? 42.606 -3.598 15.176 1.00 36.13 71 ARG A N 1
ATOM 564 C CA . ARG A 1 71 ? 41.722 -4.768 15.079 1.00 35.90 71 ARG A CA 1
ATOM 565 C C . ARG A 1 71 ? 41.798 -5.470 13.714 1.00 35.33 71 ARG A C 1
ATOM 566 O O . ARG A 1 71 ? 41.700 -6.681 13.637 1.00 35.32 71 ARG A O 1
ATOM 574 N N . GLN A 1 72 ? 41.933 -4.703 12.635 1.00 35.35 72 GLN A N 1
ATOM 575 C CA . GLN A 1 72 ? 42.048 -5.307 11.305 1.00 34.73 72 GLN A CA 1
ATOM 576 C C . GLN A 1 72 ? 43.337 -6.106 11.220 1.00 34.03 72 GLN A C 1
ATOM 577 O O . GLN A 1 72 ? 43.344 -7.249 10.802 1.00 33.52 72 GLN A O 1
ATOM 583 N N . SER A 1 73 ? 44.416 -5.476 11.660 1.00 34.25 73 SER A N 1
ATOM 584 C CA . SER A 1 73 ? 45.752 -6.052 11.658 1.00 34.83 73 SER A CA 1
ATOM 585 C C . SER A 1 73 ? 45.853 -7.343 12.472 1.00 34.73 73 SER A C 1
ATOM 586 O O . SER A 1 73 ? 46.470 -8.323 12.031 1.00 34.48 73 SER A O 1
ATOM 589 N N . ARG A 1 74 ? 45.266 -7.324 13.670 1.00 34.59 74 ARG A N 1
ATOM 590 C CA . ARG A 1 74 ? 45.184 -8.499 14.533 1.00 34.93 74 ARG A CA 1
ATOM 591 C C . ARG A 1 74 ? 44.410 -9.639 13.867 1.00 33.95 74 ARG A C 1
ATOM 592 O O . ARG A 1 74 ? 44.785 -10.789 13.970 1.00 33.93 74 ARG A O 1
ATOM 600 N N . HIS A 1 75 ? 43.331 -9.296 13.176 1.00 33.45 75 HIS A N 1
ATOM 601 C CA . HIS A 1 75 ? 42.536 -10.277 12.470 1.00 32.75 75 HIS A CA 1
ATOM 602 C C . HIS A 1 75 ? 43.266 -10.754 11.219 1.00 32.38 75 HIS A C 1
ATOM 603 O O . HIS A 1 75 ? 43.250 -11.938 10.911 1.00 32.33 75 HIS A O 1
ATOM 610 N N . GLN A 1 76 ? 43.895 -9.831 10.490 1.00 31.75 76 GLN A N 1
ATOM 611 C CA . GLN A 1 76 ? 44.515 -10.163 9.192 1.00 31.36 76 GLN A CA 1
ATOM 612 C C . GLN A 1 76 ? 45.831 -10.951 9.366 1.00 30.86 76 GLN A C 1
ATOM 613 O O . GLN A 1 76 ? 46.103 -11.914 8.642 1.00 30.43 76 GLN A O 1
ATOM 619 N N . PHE A 1 77 ? 46.620 -10.540 10.354 1.00 30.92 77 PHE A N 1
ATOM 620 C CA . PHE A 1 77 ? 47.967 -11.052 10.565 1.00 31.03 77 PHE A CA 1
ATOM 621 C C . PHE A 1 77 ? 48.090 -11.922 11.801 1.00 31.67 77 PHE A C 1
ATOM 622 O O . PHE A 1 77 ? 49.075 -12.628 11.948 1.00 31.44 77 PHE A O 1
ATOM 630 N N . GLY A 1 78 ? 47.085 -11.891 12.668 1.00 32.71 78 GLY A N 1
ATOM 631 C CA . GLY A 1 78 ? 47.140 -12.640 13.928 1.00 34.62 78 GLY A CA 1
ATOM 632 C C . GLY A 1 78 ? 47.504 -11.759 15.111 1.00 35.93 78 GLY A C 1
ATOM 633 O O . GLY A 1 78 ? 48.332 -10.842 14.991 1.00 35.20 78 GLY A O 1
ATOM 634 N N . GLN A 1 79 ? 46.882 -12.032 16.261 1.00 37.81 79 GLN A N 1
ATOM 635 C CA . GLN A 1 79 ? 47.140 -11.249 17.481 1.00 39.50 79 GLN A CA 1
ATOM 636 C C . GLN A 1 79 ? 48.623 -11.274 17.828 1.00 39.97 79 GLN A C 1
ATOM 637 O O . GLN A 1 79 ? 49.206 -10.230 18.156 1.00 40.41 79 GLN A O 1
ATOM 643 N N . GLU A 1 80 ? 49.214 -12.473 17.746 1.00 40.16 80 GLU A N 1
ATOM 644 C CA . GLU A 1 80 ? 50.640 -12.707 18.012 1.00 40.87 80 GLU A CA 1
ATOM 645 C C . GLU A 1 80 ? 51.520 -11.810 17.136 1.00 39.89 80 GLU A C 1
ATOM 646 O O . GLU A 1 80 ? 52.566 -11.331 17.568 1.00 40.13 80 GLU A O 1
ATOM 652 N N . LYS A 1 81 ? 51.083 -11.577 15.902 1.00 39.31 81 LYS A N 1
ATOM 653 C CA . LYS A 1 81 ? 51.967 -11.041 14.877 1.00 38.30 81 LYS A CA 1
ATOM 654 C C . LYS A 1 81 ? 51.761 -9.576 14.536 1.00 38.05 81 LYS A C 1
ATOM 655 O O . LYS A 1 81 ? 52.617 -8.969 13.892 1.00 37.79 81 LYS A O 1
ATOM 661 N N . ASP A 1 82 ? 50.625 -9.025 14.968 1.00 37.29 82 ASP A N 1
ATOM 662 C CA . ASP A 1 82 ? 50.287 -7.623 14.768 1.00 36.67 82 ASP A CA 1
ATOM 663 C C . ASP A 1 82 ? 51.363 -6.676 15.303 1.00 36.46 82 ASP A C 1
ATOM 664 O O . ASP A 1 82 ? 51.702 -6.716 16.478 1.00 36.19 82 ASP A O 1
ATOM 669 N N . VAL A 1 83 ? 51.880 -5.819 14.429 1.00 36.13 83 VAL A N 1
ATOM 670 C CA . VAL A 1 83 ? 52.865 -4.793 14.791 1.00 35.89 83 VAL A CA 1
ATOM 671 C C . VAL A 1 83 ? 52.211 -3.466 15.220 1.00 36.00 83 VAL A C 1
ATOM 672 O O . VAL A 1 83 ? 52.872 -2.591 15.791 1.00 35.57 83 VAL A O 1
ATOM 676 N N . PHE A 1 84 ? 50.919 -3.305 14.938 1.00 36.23 84 PHE A N 1
ATOM 677 C CA . PHE A 1 84 ? 50.269 -2.015 15.198 1.00 36.58 84 PHE A CA 1
ATOM 678 C C . PHE A 1 84 ? 49.990 -1.715 16.679 1.00 36.90 84 PHE A C 1
ATOM 679 O O . PHE A 1 84 ? 50.422 -0.681 17.166 1.00 37.92 84 PHE A O 1
ATOM 687 N N . ALA A 1 85 ? 49.310 -2.612 17.388 1.00 37.18 85 ALA A N 1
ATOM 688 C CA . ALA A 1 85 ? 49.008 -2.397 18.804 1.00 37.43 85 ALA A CA 1
ATOM 689 C C . ALA A 1 85 ? 50.270 -2.218 19.667 1.00 37.50 85 ALA A C 1
ATOM 690 O O . ALA A 1 85 ? 50.326 -1.279 20.444 1.00 37.82 85 ALA A O 1
ATOM 692 N N . PRO A 1 86 ? 51.286 -3.114 19.539 1.00 37.13 86 PRO A N 1
ATOM 693 C CA . PRO A 1 86 ? 52.550 -2.860 20.267 1.00 36.42 86 PRO A CA 1
ATOM 694 C C . PRO A 1 86 ? 53.215 -1.495 19.996 1.00 35.87 86 PRO A C 1
ATOM 695 O O . PRO A 1 86 ? 53.716 -0.857 20.924 1.00 35.66 86 PRO A O 1
ATOM 699 N N . ARG A 1 87 ? 53.255 -1.067 18.742 1.00 35.08 87 ARG A N 1
ATOM 700 C CA . ARG A 1 87 ? 53.833 0.234 18.403 1.00 34.87 87 ARG A CA 1
ATOM 701 C C . ARG A 1 87 ? 52.980 1.427 18.925 1.00 35.00 87 ARG A C 1
ATOM 702 O O . ARG A 1 87 ? 53.534 2.416 19.436 1.00 34.46 87 ARG A O 1
ATOM 710 N N . PHE A 1 88 ? 51.657 1.334 18.771 1.00 35.34 88 PHE A N 1
ATOM 711 C CA . PHE A 1 88 ? 50.728 2.308 19.370 1.00 36.17 88 PHE A CA 1
ATOM 712 C C . PHE A 1 88 ? 50.874 2.367 20.906 1.00 36.50 88 PHE A C 1
ATOM 713 O O . PHE A 1 88 ? 50.595 3.408 21.524 1.00 36.95 88 PHE A O 1
ATOM 721 N N . SER A 1 89 ? 51.320 1.273 21.518 1.00 36.69 89 SER A N 1
ATOM 722 C CA . SER A 1 89 ? 51.437 1.206 22.982 1.00 36.89 89 SER A CA 1
ATOM 723 C C . SER A 1 89 ? 52.504 2.112 23.572 1.00 36.88 89 SER A C 1
ATOM 724 O O . SER A 1 89 ? 52.335 2.611 24.690 1.00 37.47 89 SER A O 1
ATOM 729 N N . ASN A 1 90 ? 53.589 2.330 22.831 1.00 36.86 90 ASN A N 1
ATOM 730 C CA . ASN A 1 90 ? 54.673 3.212 23.257 1.00 36.68 90 ASN A CA 1
ATOM 731 C C . ASN A 1 90 ? 54.227 4.582 23.774 1.00 36.26 90 ASN A C 1
ATOM 732 O O . ASN A 1 90 ? 54.615 4.993 24.865 1.00 36.05 90 ASN A O 1
ATOM 737 N N . ASN A 1 91 ? 53.401 5.271 22.996 1.00 35.79 91 ASN A N 1
ATOM 738 C CA . ASN A 1 91 ? 53.009 6.650 23.299 1.00 35.94 91 ASN A CA 1
ATOM 739 C C . ASN A 1 91 ? 51.548 6.760 23.726 1.00 36.02 91 ASN A C 1
ATOM 740 O O . ASN A 1 91 ? 51.019 7.865 23.871 1.00 35.25 91 ASN A O 1
ATOM 745 N N . ILE A 1 92 ? 50.908 5.613 23.958 1.00 35.70 92 ILE A N 1
ATOM 746 C CA . ILE A 1 92 ? 49.446 5.573 24.087 1.00 36.12 92 ILE A CA 1
ATOM 747 C C . ILE A 1 92 ? 48.882 6.453 25.212 1.00 36.07 92 ILE A C 1
ATOM 748 O O . ILE A 1 92 ? 47.815 7.029 25.069 1.00 35.71 92 ILE A O 1
ATOM 753 N N . ILE A 1 93 ? 49.627 6.597 26.302 1.00 36.56 93 ILE A N 1
ATOM 754 C CA . ILE A 1 93 ? 49.183 7.452 27.401 1.00 37.17 93 ILE A CA 1
ATOM 755 C C . ILE A 1 93 ? 49.077 8.901 26.927 1.00 37.12 93 ILE A C 1
ATOM 756 O O . ILE A 1 93 ? 48.060 9.541 27.133 1.00 37.53 93 ILE A O 1
ATOM 761 N N . SER A 1 94 ? 50.121 9.392 26.282 1.00 37.19 94 SER A N 1
ATOM 762 C CA . SER A 1 94 ? 50.125 10.730 25.694 1.00 37.83 94 SER A CA 1
ATOM 763 C C . SER A 1 94 ? 49.012 10.872 24.643 1.00 38.21 94 SER A C 1
ATOM 764 O O . SER A 1 94 ? 48.323 11.898 24.579 1.00 39.50 94 SER A O 1
ATOM 769 N N . THR A 1 95 ? 48.811 9.832 23.846 1.00 37.57 95 THR A N 1
ATOM 770 C CA . THR A 1 95 ? 47.768 9.825 22.811 1.00 37.98 95 THR A CA 1
ATOM 771 C C . THR A 1 95 ? 46.382 10.050 23.415 1.00 37.53 95 THR A C 1
ATOM 772 O O . THR A 1 95 ? 45.588 10.811 22.895 1.00 37.62 95 THR A O 1
ATOM 776 N N . PHE A 1 96 ? 46.116 9.397 24.537 1.00 37.28 96 PHE A N 1
ATOM 777 C CA . PHE A 1 96 ? 44.859 9.573 25.229 1.00 36.98 96 PHE A CA 1
ATOM 778 C C . PHE A 1 96 ? 44.729 10.914 25.918 1.00 36.88 96 PHE A C 1
ATOM 779 O O . PHE A 1 96 ? 43.622 11.441 26.017 1.00 37.86 96 PHE A O 1
ATOM 787 N N . GLN A 1 97 ? 45.843 11.490 26.364 1.00 36.46 97 GLN A N 1
ATOM 788 C CA . GLN A 1 97 ? 45.806 12.840 26.910 1.00 36.82 97 GLN A CA 1
ATOM 789 C C . GLN A 1 97 ? 45.235 13.799 25.851 1.00 36.32 97 GLN A C 1
ATOM 790 O O . GLN A 1 97 ? 44.466 14.706 26.171 1.00 35.93 97 GLN A O 1
ATOM 796 N N . ASN A 1 98 ? 45.622 13.575 24.599 1.00 35.89 98 ASN A N 1
ATOM 797 C CA . ASN A 1 98 ? 45.154 14.373 23.474 1.00 36.16 98 ASN A CA 1
ATOM 798 C C . ASN A 1 98 ? 43.713 14.036 23.101 1.00 36.68 98 ASN A C 1
ATOM 799 O O . ASN A 1 98 ? 42.923 14.935 22.836 1.00 36.89 98 ASN A O 1
ATOM 804 N N . LEU A 1 99 ? 43.373 12.744 23.095 1.00 36.21 99 LEU A N 1
ATOM 805 C CA . LEU A 1 99 ? 42.018 12.303 22.785 1.00 36.42 99 LEU A CA 1
ATOM 806 C C . LEU A 1 99 ? 40.972 12.929 23.695 1.00 36.80 99 LEU A C 1
ATOM 807 O O . LEU A 1 99 ? 39.872 13.243 23.241 1.00 36.44 99 LEU A O 1
ATOM 812 N N . TYR A 1 100 ? 41.328 13.114 24.968 1.00 37.14 100 TYR A N 1
ATOM 813 C CA . TYR A 1 100 ? 40.412 13.633 25.973 1.00 37.81 100 TYR A CA 1
ATOM 814 C C . TYR A 1 100 ? 40.229 15.155 25.928 1.00 38.07 100 TYR A C 1
ATOM 815 O O . TYR A 1 100 ? 39.478 15.693 26.735 1.00 37.29 100 TYR A O 1
ATOM 824 N N . ARG A 1 101 ? 40.912 15.837 25.007 1.00 39.01 101 ARG A N 1
ATOM 825 C CA . ARG A 1 101 ? 40.572 17.224 24.653 1.00 41.27 101 ARG A CA 1
ATOM 826 C C . ARG A 1 101 ? 39.450 17.200 23.612 1.00 41.83 101 ARG A C 1
ATOM 827 O O . ARG A 1 101 ? 39.559 17.801 22.547 1.00 42.78 101 ARG A O 1
ATOM 835 N N . CYS A 1 102 ? 38.378 16.488 23.927 1.00 42.39 102 CYS A N 1
ATOM 836 C CA . CYS A 1 102 ? 37.259 16.305 23.022 1.00 42.82 102 CYS A CA 1
ATOM 837 C C . CYS A 1 102 ? 36.018 16.863 23.702 1.00 43.03 102 CYS A C 1
ATOM 838 O O . CYS A 1 102 ? 36.053 17.117 24.900 1.00 43.11 102 CYS A O 1
ATOM 841 N N . PRO A 1 103 ? 34.915 17.036 22.947 1.00 43.62 103 PRO A N 1
ATOM 842 C CA . PRO A 1 103 ? 33.642 17.415 23.574 1.00 44.24 103 PRO A CA 1
ATOM 843 C C . PRO A 1 103 ? 33.255 16.414 24.667 1.00 44.55 103 PRO A C 1
ATOM 844 O O . PRO A 1 103 ? 33.456 15.215 24.494 1.00 44.80 103 PRO A O 1
ATOM 848 N N . GLY A 1 104 ? 32.727 16.904 25.783 1.00 44.85 104 GLY A N 1
ATOM 849 C CA . GLY A 1 104 ? 32.287 16.040 26.887 1.00 45.45 104 GLY A CA 1
ATOM 850 C C . GLY A 1 104 ? 31.352 14.913 26.467 1.00 45.71 104 GLY A C 1
ATOM 851 O O . GLY A 1 104 ? 31.449 13.790 26.981 1.00 46.02 104 GLY A O 1
ATOM 852 N N . ASP A 1 105 ? 30.458 15.210 25.523 1.00 45.67 105 ASP A N 1
ATOM 853 C CA . ASP A 1 105 ? 29.563 14.210 24.933 1.00 46.10 105 ASP A CA 1
ATOM 854 C C . ASP A 1 105 ? 30.299 13.033 24.265 1.00 45.92 105 ASP A C 1
ATOM 855 O O . ASP A 1 105 ? 29.691 12.000 23.976 1.00 46.68 105 ASP A O 1
ATOM 860 N N . ASP A 1 106 ? 31.597 13.194 24.023 1.00 45.35 106 ASP A N 1
ATOM 861 C CA . ASP A 1 106 ? 32.399 12.217 23.272 1.00 44.63 106 ASP A CA 1
ATOM 862 C C . ASP A 1 106 ? 33.308 11.336 24.137 1.00 43.97 106 ASP A C 1
ATOM 863 O O . ASP A 1 106 ? 33.904 10.385 23.638 1.00 43.95 106 ASP A O 1
ATOM 868 N N . LYS A 1 107 ? 33.407 11.649 25.426 1.00 43.06 107 LYS A N 1
ATOM 869 C CA . LYS A 1 107 ? 34.195 10.862 26.375 1.00 42.62 107 LYS A CA 1
ATOM 870 C C . LYS A 1 107 ? 33.642 9.455 26.584 1.00 41.67 107 LYS A C 1
ATOM 871 O O . LYS A 1 107 ? 34.401 8.509 26.778 1.00 40.89 107 LYS A O 1
ATOM 877 N N . SER A 1 108 ? 32.321 9.319 26.553 1.00 40.70 108 SER A N 1
ATOM 878 C CA . SER A 1 108 ? 31.707 8.015 26.709 1.00 40.49 108 SER A CA 1
ATOM 879 C C . SER A 1 108 ? 32.129 7.073 25.571 1.00 39.94 108 SER A C 1
ATOM 880 O O . SER A 1 108 ? 32.223 5.870 25.763 1.00 39.66 108 SER A O 1
ATOM 883 N N . LYS A 1 109 ? 32.427 7.643 24.406 1.00 39.65 109 LYS A N 1
ATOM 884 C CA . LYS A 1 109 ? 32.835 6.873 23.232 1.00 39.80 109 LYS A CA 1
ATOM 885 C C . LYS A 1 109 ? 34.262 6.338 23.372 1.00 39.22 109 LYS A C 1
ATOM 886 O O . LYS A 1 109 ? 34.546 5.192 23.011 1.00 38.68 109 LYS A O 1
ATOM 892 N N . ILE A 1 110 ? 35.143 7.181 23.900 1.00 38.83 110 ILE A N 1
ATOM 893 C CA . ILE A 1 110 ? 36.504 6.802 24.233 1.00 39.19 110 ILE A CA 1
ATOM 894 C C . ILE A 1 110 ? 36.534 5.640 25.253 1.00 38.58 110 ILE A C 1
ATOM 895 O O . ILE A 1 110 ? 37.200 4.634 25.029 1.00 38.42 110 ILE A O 1
ATOM 900 N N . VAL A 1 111 ? 35.793 5.782 26.346 1.00 38.45 111 VAL A N 1
ATOM 901 C CA . VAL A 1 111 ? 35.726 4.757 27.394 1.00 38.43 111 VAL A CA 1
ATOM 902 C C . VAL A 1 111 ? 35.146 3.454 26.850 1.00 38.65 111 VAL A C 1
ATOM 903 O O . VAL A 1 111 ? 35.582 2.358 27.225 1.00 38.97 111 VAL A O 1
ATOM 907 N N . ARG A 1 112 ? 34.167 3.570 25.957 1.00 38.22 112 ARG A N 1
ATOM 908 C CA . ARG A 1 112 ? 33.586 2.397 25.336 1.00 37.87 112 ARG A CA 1
ATOM 909 C C . ARG A 1 112 ? 34.623 1.587 24.543 1.00 37.21 112 ARG A C 1
ATOM 910 O O . ARG A 1 112 ? 34.646 0.359 24.657 1.00 37.38 112 ARG A O 1
ATOM 918 N N . VAL A 1 113 ? 35.460 2.269 23.752 1.00 36.48 113 VAL A N 1
ATOM 919 C CA . VAL A 1 113 ? 36.552 1.623 23.002 1.00 35.89 113 VAL A CA 1
ATOM 920 C C . VAL A 1 113 ? 37.573 0.968 23.978 1.00 35.83 113 VAL A C 1
ATOM 921 O O . VAL A 1 113 ? 37.982 -0.183 23.790 1.00 35.55 113 VAL A O 1
ATOM 925 N N . LEU A 1 114 ? 37.967 1.696 25.024 1.00 34.78 114 LEU A N 1
ATOM 926 C CA . LEU A 1 114 ? 38.861 1.130 26.044 1.00 34.25 114 LEU A CA 1
ATOM 927 C C . LEU A 1 114 ? 38.310 -0.156 26.630 1.00 34.23 114 LEU A C 1
ATOM 928 O O . LEU A 1 114 ? 39.042 -1.139 26.729 1.00 34.34 114 LEU A O 1
ATOM 933 N N . ASN A 1 115 ? 37.031 -0.131 27.009 1.00 33.46 115 ASN A N 1
ATOM 934 C CA . ASN A 1 115 ? 36.303 -1.308 27.495 1.00 33.47 115 ASN A CA 1
ATOM 935 C C . ASN A 1 115 ? 36.327 -2.490 26.517 1.00 32.96 115 ASN A C 1
ATOM 936 O O . ASN A 1 115 ? 36.552 -3.639 26.906 1.00 32.51 115 ASN A O 1
ATOM 941 N N . LEU A 1 116 ? 36.102 -2.199 25.243 1.00 33.08 116 LEU A N 1
ATOM 942 C CA . LEU A 1 116 ? 36.123 -3.224 24.187 1.00 33.45 116 LEU A CA 1
ATOM 943 C C . LEU A 1 116 ? 37.522 -3.804 23.974 1.00 33.57 116 LEU A C 1
ATOM 944 O O . LEU A 1 116 ? 37.688 -5.014 23.808 1.00 33.61 116 LEU A O 1
ATOM 949 N N . TRP A 1 117 ? 38.511 -2.919 23.967 1.00 33.35 117 TRP A N 1
ATOM 950 C CA . TRP A 1 117 ? 39.932 -3.281 23.923 1.00 33.95 117 TRP A CA 1
ATOM 951 C C . TRP A 1 117 ? 40.341 -4.225 25.057 1.00 34.08 117 TRP A C 1
ATOM 952 O O . TRP A 1 117 ? 41.077 -5.190 24.834 1.00 34.75 117 TRP A O 1
ATOM 963 N N . GLN A 1 118 ? 39.886 -3.939 26.276 1.00 33.88 118 GLN A N 1
ATOM 964 C CA . GLN A 1 118 ? 40.125 -4.831 27.413 1.00 33.54 118 GLN A CA 1
ATOM 965 C C . GLN A 1 118 ? 39.432 -6.192 27.231 1.00 33.95 118 GLN A C 1
ATOM 966 O O . GLN A 1 118 ? 40.037 -7.263 27.458 1.00 33.63 118 GLN A O 1
ATOM 972 N N . LYS A 1 119 ? 38.157 -6.158 26.853 1.00 34.50 119 LYS A N 1
ATOM 973 C CA . LYS A 1 119 ? 37.389 -7.402 26.703 1.00 36.11 119 LYS A CA 1
ATOM 974 C C . LYS A 1 119 ? 38.025 -8.292 25.637 1.00 36.83 119 LYS A C 1
ATOM 975 O O . LYS A 1 119 ? 38.146 -9.503 25.818 1.00 37.48 119 LYS A O 1
ATOM 981 N N . ASN A 1 120 ? 38.457 -7.674 24.544 1.00 38.06 120 ASN A N 1
ATOM 982 C CA . ASN A 1 120 ? 39.046 -8.384 23.419 1.00 39.34 120 ASN A CA 1
ATOM 983 C C . ASN A 1 120 ? 40.549 -8.580 23.511 1.00 40.00 120 ASN A C 1
ATOM 984 O O . ASN A 1 120 ? 41.171 -9.089 22.579 1.00 39.75 120 ASN A O 1
ATOM 989 N N . ASN A 1 121 ? 41.127 -8.159 24.636 1.00 41.30 121 ASN A N 1
ATOM 990 C CA . ASN A 1 121 ? 42.565 -8.284 24.888 1.00 42.02 121 ASN A CA 1
ATOM 991 C C . ASN A 1 121 ? 43.407 -7.680 23.757 1.00 42.42 121 ASN A C 1
ATOM 992 O O . ASN A 1 121 ? 44.484 -8.182 23.422 1.00 42.40 121 ASN A O 1
ATOM 997 N N . VAL A 1 122 ? 42.903 -6.580 23.199 1.00 42.46 122 VAL A N 1
ATOM 998 C CA . VAL A 1 122 ? 43.611 -5.821 22.179 1.00 43.48 122 VAL A CA 1
ATOM 999 C C . VAL A 1 122 ? 44.952 -5.288 22.694 1.00 44.18 122 VAL A C 1
ATOM 1000 O O . VAL A 1 122 ? 45.940 -5.275 21.966 1.00 44.45 122 VAL A O 1
ATOM 1004 N N . PHE A 1 123 ? 44.976 -4.849 23.946 1.00 45.21 123 PHE A N 1
ATOM 1005 C CA . PHE A 1 123 ? 46.201 -4.381 24.579 1.00 46.07 123 PHE A CA 1
ATOM 1006 C C . PHE A 1 123 ? 46.283 -5.134 25.883 1.00 47.03 123 PHE A C 1
ATOM 1007 O O . PHE A 1 123 ? 45.248 -5.442 26.472 1.00 47.69 123 PHE A O 1
ATOM 1015 N N . LYS A 1 124 ? 47.491 -5.425 26.357 1.00 48.06 124 LYS A N 1
ATOM 1016 C CA . LYS A 1 124 ? 47.608 -6.120 27.636 1.00 49.35 124 LYS A CA 1
ATOM 1017 C C . LYS A 1 124 ? 47.179 -5.180 28.765 1.00 49.70 124 LYS A C 1
ATOM 1018 O O . LYS A 1 124 ? 47.212 -3.957 28.591 1.00 49.19 124 LYS A O 1
ATOM 1024 N N . SER A 1 125 ? 46.760 -5.744 29.899 1.00 50.19 125 SER A N 1
ATOM 1025 C CA . SER A 1 125 ? 46.080 -4.975 30.949 1.00 50.84 125 SER A CA 1
ATOM 1026 C C . SER A 1 125 ? 46.951 -3.900 31.607 1.00 50.93 125 SER A C 1
ATOM 1027 O O . SER A 1 125 ? 46.433 -2.959 32.228 1.00 51.04 125 SER A O 1
ATOM 1030 N N . GLU A 1 126 ? 48.267 -4.037 31.462 1.00 50.64 126 GLU A N 1
ATOM 1031 C CA . GLU A 1 126 ? 49.209 -3.041 31.973 1.00 50.63 126 GLU A CA 1
ATOM 1032 C C . GLU A 1 126 ? 49.123 -1.732 31.166 1.00 49.79 126 GLU A C 1
ATOM 1033 O O . GLU A 1 126 ? 49.541 -0.677 31.635 1.00 49.65 126 GLU A O 1
ATOM 1039 N N . ILE A 1 127 ? 48.573 -1.832 29.957 1.00 48.86 127 ILE A N 1
ATOM 1040 C CA . ILE A 1 127 ? 48.275 -0.686 29.093 1.00 48.08 127 ILE A CA 1
ATOM 1041 C C . ILE A 1 127 ? 46.850 -0.174 29.367 1.00 47.02 127 ILE A C 1
ATOM 1042 O O . ILE A 1 127 ? 46.633 0.985 29.720 1.00 46.40 127 ILE A O 1
ATOM 1047 N N . ILE A 1 128 ? 45.881 -1.065 29.209 1.00 46.10 128 ILE A N 1
ATOM 1048 C CA . ILE A 1 128 ? 44.477 -0.699 29.259 1.00 45.13 128 ILE A CA 1
ATOM 1049 C C . ILE A 1 128 ? 44.052 -0.090 30.588 1.00 43.82 128 ILE A C 1
ATOM 1050 O O . ILE A 1 128 ? 43.371 0.932 30.602 1.00 43.51 128 ILE A O 1
ATOM 1055 N N . GLN A 1 129 ? 44.474 -0.687 31.704 1.00 43.17 129 GLN A N 1
ATOM 1056 C CA . GLN A 1 129 ? 43.998 -0.221 32.997 1.00 42.29 129 GLN A CA 1
ATOM 1057 C C . GLN A 1 129 ? 44.363 1.239 33.309 1.00 41.64 129 GLN A C 1
ATOM 1058 O O . GLN A 1 129 ? 43.496 1.991 33.761 1.00 41.31 129 GLN A O 1
ATOM 1064 N N . PRO A 1 130 ? 45.640 1.649 33.089 1.00 40.81 130 PRO A N 1
ATOM 1065 C CA . PRO A 1 130 ? 45.991 3.074 33.224 1.00 40.20 130 PRO A CA 1
ATOM 1066 C C . PRO A 1 130 ? 45.116 3.983 32.373 1.00 39.03 130 PRO A C 1
ATOM 1067 O O . PRO A 1 130 ? 44.687 5.037 32.829 1.00 39.33 130 PRO A O 1
ATOM 1071 N N . LEU A 1 131 ? 44.836 3.565 31.147 1.00 38.45 131 LEU A N 1
ATOM 1072 C CA . LEU A 1 131 ? 43.974 4.339 30.274 1.00 37.46 131 LEU A CA 1
ATOM 1073 C C . LEU A 1 131 ? 42.580 4.432 30.864 1.00 37.92 131 LEU A C 1
ATOM 1074 O O . LEU A 1 131 ? 41.983 5.512 30.846 1.00 38.27 131 LEU A O 1
ATOM 1079 N N . LEU A 1 132 ? 42.085 3.311 31.410 1.00 37.87 132 LEU A N 1
ATOM 1080 C CA . LEU A 1 132 ? 40.778 3.275 32.075 1.00 38.22 132 LEU A CA 1
ATOM 1081 C C . LEU A 1 132 ? 40.796 4.145 33.325 1.00 38.17 132 LEU A C 1
ATOM 1082 O O . LEU A 1 132 ? 39.885 4.945 33.538 1.00 37.98 132 LEU A O 1
ATOM 1087 N N . ASP A 1 133 ? 41.850 4.006 34.130 1.00 38.49 133 ASP A N 1
ATOM 1088 C CA . ASP A 1 133 ? 42.085 4.910 35.274 1.00 39.23 133 ASP A CA 1
ATOM 1089 C C . ASP A 1 133 ? 42.026 6.377 34.869 1.00 38.92 133 ASP A C 1
ATOM 1090 O O . ASP A 1 133 ? 41.466 7.197 35.589 1.00 38.37 133 ASP A O 1
ATOM 1095 N N . MET A 1 134 ? 42.580 6.697 33.699 1.00 39.00 134 MET A N 1
ATOM 1096 C CA . MET A 1 134 ? 42.637 8.085 33.229 1.00 39.41 134 MET A CA 1
ATOM 1097 C C . MET A 1 134 ? 41.256 8.678 32.952 1.00 39.70 134 MET A C 1
ATOM 1098 O O . MET A 1 134 ? 40.989 9.834 33.293 1.00 39.67 134 MET A O 1
ATOM 1103 N N . ALA A 1 135 ? 40.386 7.878 32.333 1.00 40.34 135 ALA A N 1
ATOM 1104 C CA . ALA A 1 135 ? 38.986 8.259 32.100 1.00 41.31 135 ALA A CA 1
ATOM 1105 C C . ALA A 1 135 ? 38.217 8.503 33.391 1.00 41.58 135 ALA A C 1
ATOM 1106 O O . ALA A 1 135 ? 37.564 9.548 33.548 1.00 41.89 135 ALA A O 1
ATOM 1108 N N . ALA A 1 136 ? 38.303 7.547 34.320 1.00 42.20 136 ALA A N 1
ATOM 1109 C CA . ALA A 1 136 ? 37.696 7.694 35.654 1.00 42.59 136 ALA A CA 1
ATOM 1110 C C . ALA A 1 136 ? 38.109 9.005 36.328 1.00 43.19 136 ALA A C 1
ATOM 1111 O O . ALA A 1 136 ? 37.274 9.704 36.907 1.00 42.88 136 ALA A O 1
ATOM 1113 N N . ALA A 1 137 ? 39.395 9.349 36.230 1.00 44.14 137 ALA A N 1
ATOM 1114 C CA . ALA A 1 137 ? 39.923 10.521 36.935 1.00 44.94 137 ALA A CA 1
ATOM 1115 C C . ALA A 1 137 ? 39.404 11.852 36.389 1.00 45.69 137 ALA A C 1
ATOM 1116 O O . ALA A 1 137 ? 39.394 12.845 37.103 1.00 45.64 137 ALA A O 1
ATOM 1118 N N . LEU A 1 138 ? 38.942 11.862 35.142 1.00 47.29 138 LEU A N 1
ATOM 1119 C CA . LEU A 1 138 ? 38.489 13.101 34.489 1.00 48.80 138 LEU A CA 1
ATOM 1120 C C . LEU A 1 138 ? 37.130 13.645 34.938 1.00 50.09 138 LEU A C 1
ATOM 1121 O O . LEU A 1 138 ? 36.976 14.857 35.115 1.00 50.42 138 LEU A O 1
ATOM 1126 N N . GLU A 1 139 ? 36.148 12.761 35.107 1.00 51.56 139 GLU A N 1
ATOM 1127 C CA . GLU A 1 139 ? 34.813 13.163 35.558 1.00 53.00 139 GLU A CA 1
ATOM 1128 C C . GLU A 1 139 ? 34.837 13.699 36.982 1.00 53.63 139 GLU A C 1
ATOM 1129 O O . GLU A 1 139 ? 34.006 14.537 37.355 1.00 54.01 139 GLU A O 1
ATOM 1135 N N . HIS A 1 140 ? 35.801 13.214 37.763 1.00 54.39 140 HIS A N 1
ATOM 1136 C CA . HIS A 1 140 ? 36.034 13.676 39.131 1.00 54.90 140 HIS A CA 1
ATOM 1137 C C . HIS A 1 140 ? 36.462 15.141 39.191 1.00 55.08 140 HIS A C 1
ATOM 1138 O O . HIS A 1 140 ? 36.025 15.882 40.078 1.00 55.26 140 HIS A O 1
ATOM 1145 N N . HIS A 1 141 ? 37.314 15.554 38.252 1.00 55.17 141 HIS A N 1
ATOM 1146 C CA . HIS A 1 141 ? 37.878 16.907 38.272 1.00 55.24 141 HIS A CA 1
ATOM 1147 C C . HIS A 1 141 ? 36.921 17.939 37.674 1.00 55.21 141 HIS A C 1
ATOM 1148 O O . HIS A 1 141 ? 36.668 18.988 38.279 1.00 54.98 141 HIS A O 1
ATOM 1155 N N . MET B 1 1 ? 33.485 24.545 6.547 1.00 51.07 1 MET B N 1
ATOM 1156 C CA . MET B 1 1 ? 32.043 24.902 6.695 1.00 50.73 1 MET B CA 1
ATOM 1157 C C . MET B 1 1 ? 31.261 23.663 7.135 1.00 49.32 1 MET B C 1
ATOM 1158 O O . MET B 1 1 ? 31.279 22.655 6.444 1.00 49.38 1 MET B O 1
ATOM 1163 N N . GLU B 1 2 ? 30.589 23.748 8.285 1.00 47.92 2 GLU B N 1
ATOM 1164 C CA . GLU B 1 2 ? 29.860 22.614 8.864 1.00 46.63 2 GLU B CA 1
ATOM 1165 C C . GLU B 1 2 ? 28.882 22.008 7.861 1.00 44.51 2 GLU B C 1
ATOM 1166 O O . GLU B 1 2 ? 28.882 20.796 7.649 1.00 44.07 2 GLU B O 1
ATOM 1172 N N . ALA B 1 3 ? 28.079 22.858 7.232 1.00 42.03 3 ALA B N 1
ATOM 1173 C CA . ALA B 1 3 ? 27.056 22.422 6.285 1.00 39.84 3 ALA B CA 1
ATOM 1174 C C . ALA B 1 3 ? 27.640 21.641 5.114 1.00 38.73 3 ALA B C 1
ATOM 1175 O O . ALA B 1 3 ? 27.037 20.678 4.651 1.00 37.18 3 ALA B O 1
ATOM 1177 N N . VAL B 1 4 ? 28.797 22.080 4.630 1.00 37.44 4 VAL B N 1
ATOM 1178 C CA . VAL B 1 4 ? 29.491 21.369 3.565 1.00 37.60 4 VAL B CA 1
ATOM 1179 C C . VAL B 1 4 ? 30.043 20.018 4.025 1.00 36.82 4 VAL B C 1
ATOM 1180 O O . VAL B 1 4 ? 29.918 19.030 3.315 1.00 37.44 4 VAL B O 1
ATOM 1184 N N . LYS B 1 5 ? 30.637 19.972 5.207 1.00 36.36 5 LYS B N 1
ATOM 1185 C CA . LYS B 1 5 ? 31.206 18.717 5.723 1.00 35.74 5 LYS B CA 1
ATOM 1186 C C . LYS B 1 5 ? 30.107 17.717 6.093 1.00 35.45 5 LYS B C 1
ATOM 1187 O O . LYS B 1 5 ? 30.292 16.497 5.981 1.00 34.95 5 LYS B O 1
ATOM 1193 N N . THR B 1 6 ? 28.970 18.244 6.540 1.00 35.11 6 THR B N 1
ATOM 1194 C CA . THR B 1 6 ? 27.782 17.428 6.740 1.00 35.63 6 THR B CA 1
ATOM 1195 C C . THR B 1 6 ? 27.329 16.810 5.409 1.00 35.48 6 THR B C 1
ATOM 1196 O O . THR B 1 6 ? 27.107 15.607 5.342 1.00 35.41 6 THR B O 1
ATOM 1200 N N . PHE B 1 7 ? 27.236 17.624 4.356 1.00 35.31 7 PHE B N 1
ATOM 1201 C CA . PHE B 1 7 ? 26.965 17.107 3.012 1.00 35.58 7 PHE B CA 1
ATOM 1202 C C . PHE B 1 7 ? 27.991 16.079 2.529 1.00 35.03 7 PHE B C 1
ATOM 1203 O O . PHE B 1 7 ? 27.616 15.000 2.093 1.00 35.25 7 PHE B O 1
ATOM 1211 N N . ASN B 1 8 ? 29.277 16.413 2.609 1.00 34.68 8 ASN B N 1
ATOM 1212 C CA . ASN B 1 8 ? 30.336 15.479 2.223 1.00 34.35 8 ASN B CA 1
ATOM 1213 C C . ASN B 1 8 ? 30.188 14.123 2.909 1.00 34.51 8 ASN B C 1
ATOM 1214 O O . ASN B 1 8 ? 30.436 13.095 2.287 1.00 34.45 8 ASN B O 1
ATOM 1219 N N . SER B 1 9 ? 29.859 14.129 4.209 1.00 34.55 9 SER B N 1
ATOM 1220 C CA . SER B 1 9 ? 29.585 12.892 4.969 1.00 34.93 9 SER B CA 1
ATOM 1221 C C . SER B 1 9 ? 28.411 12.090 4.407 1.00 35.14 9 SER B C 1
ATOM 1222 O O . SER B 1 9 ? 28.518 10.888 4.238 1.00 35.13 9 SER B O 1
ATOM 1225 N N . GLU B 1 10 ? 27.291 12.771 4.144 1.00 35.53 10 GLU B N 1
ATOM 1226 C CA . GLU B 1 10 ? 26.104 12.146 3.565 1.00 36.55 10 GLU B CA 1
ATOM 1227 C C . GLU B 1 10 ? 26.393 11.542 2.199 1.00 36.57 10 GLU B C 1
ATOM 1228 O O . GLU B 1 10 ? 26.018 10.415 1.936 1.00 37.75 10 GLU B O 1
ATOM 1234 N N . LEU B 1 11 ? 27.071 12.292 1.343 1.00 37.10 11 LEU B N 1
ATOM 1235 C CA . LEU B 1 11 ? 27.382 11.832 0.002 1.00 37.56 11 LEU B CA 1
ATOM 1236 C C . LEU B 1 11 ? 28.376 10.673 0.020 1.00 38.06 11 LEU B C 1
ATOM 1237 O O . LEU B 1 11 ? 28.155 9.667 -0.631 1.00 38.30 11 LEU B O 1
ATOM 1242 N N . TYR B 1 12 ? 29.475 10.813 0.755 1.00 37.99 12 TYR B N 1
ATOM 1243 C CA . TYR B 1 12 ? 30.501 9.772 0.750 1.00 38.58 12 TYR B CA 1
ATOM 1244 C C . TYR B 1 12 ? 30.006 8.455 1.371 1.00 38.25 12 TYR B C 1
ATOM 1245 O O .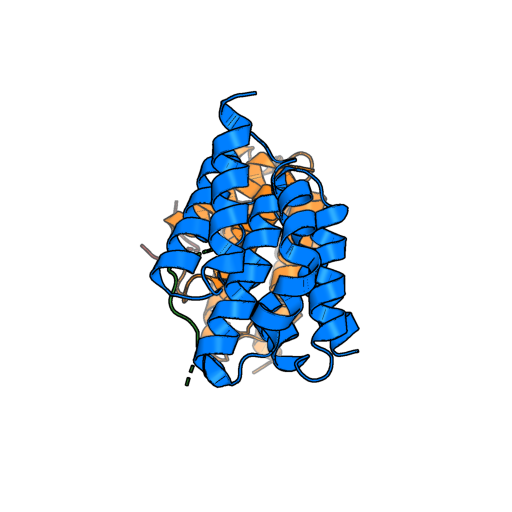 TYR B 1 12 ? 30.490 7.375 1.006 1.00 38.66 12 TYR B O 1
ATOM 1254 N N . SER B 1 13 ? 29.070 8.537 2.316 1.00 37.76 13 SER B N 1
ATOM 1255 C CA . SER B 1 13 ? 28.586 7.327 3.005 1.00 37.39 13 SER B CA 1
ATOM 1256 C C . SER B 1 13 ? 27.672 6.499 2.099 1.00 36.81 13 SER B C 1
ATOM 1257 O O . SER B 1 13 ? 27.230 5.429 2.488 1.00 36.57 13 SER B O 1
ATOM 1260 N N . LEU B 1 14 ? 27.395 6.991 0.892 1.00 36.58 14 LEU B N 1
ATOM 1261 C CA . LEU B 1 14 ? 26.869 6.123 -0.183 1.00 36.76 14 LEU B CA 1
ATOM 1262 C C . LEU B 1 14 ? 27.706 4.853 -0.309 1.00 36.08 14 LEU B C 1
ATOM 1263 O O . LEU B 1 14 ? 27.166 3.776 -0.612 1.00 36.31 14 LEU B O 1
ATOM 1268 N N . ASN B 1 15 ? 29.018 4.972 -0.068 1.00 35.67 15 ASN B N 1
ATOM 1269 C CA . ASN B 1 15 ? 29.940 3.815 -0.099 1.00 35.53 15 ASN B CA 1
ATOM 1270 C C . ASN B 1 15 ? 29.707 2.780 1.019 1.00 36.04 15 ASN B C 1
ATOM 1271 O O . ASN B 1 15 ? 30.274 1.685 0.995 1.00 36.01 15 ASN B O 1
ATOM 1276 N N . ASP B 1 16 ? 28.892 3.134 2.007 1.00 36.87 16 ASP B N 1
ATOM 1277 C CA . ASP B 1 16 ? 28.516 2.204 3.067 1.00 38.08 16 ASP B CA 1
ATOM 1278 C C . ASP B 1 16 ? 27.394 1.271 2.622 1.00 38.17 16 ASP B C 1
ATOM 1279 O O . ASP B 1 16 ? 27.105 0.303 3.301 1.00 38.11 16 ASP B O 1
ATOM 1284 N N . TYR B 1 17 ? 26.765 1.573 1.488 1.00 38.82 17 TYR B N 1
ATOM 1285 C CA . TYR B 1 17 ? 25.563 0.858 1.031 1.00 39.47 17 TYR B CA 1
ATOM 1286 C C . TYR B 1 17 ? 25.762 0.250 -0.353 1.00 39.19 17 TYR B C 1
ATOM 1287 O O . TYR B 1 17 ? 26.397 0.847 -1.221 1.00 39.40 17 TYR B O 1
ATOM 1296 N N . LYS B 1 18 ? 25.198 -0.934 -0.560 1.00 38.88 18 LYS B N 1
ATOM 1297 C CA . LYS B 1 18 ? 25.187 -1.557 -1.874 1.00 38.43 18 LYS B CA 1
ATOM 1298 C C . LYS B 1 18 ? 24.001 -0.991 -2.655 1.00 37.95 18 LYS B C 1
ATOM 1299 O O . LYS B 1 18 ? 22.883 -0.971 -2.135 1.00 38.65 18 LYS B O 1
ATOM 1305 N N . PRO B 1 19 ? 24.232 -0.511 -3.891 1.00 37.14 19 PRO B N 1
ATOM 1306 C CA . PRO B 1 19 ? 23.120 -0.054 -4.717 1.00 36.93 19 PRO B CA 1
ATOM 1307 C C . PRO B 1 19 ? 22.221 -1.221 -5.145 1.00 36.98 19 PRO B C 1
ATOM 1308 O O . PRO B 1 19 ? 22.698 -2.352 -5.197 1.00 36.79 19 PRO B O 1
ATOM 1312 N N . PRO B 1 20 ? 20.936 -0.955 -5.478 1.00 37.25 20 PRO B N 1
ATOM 1313 C CA . PRO B 1 20 ? 20.246 0.342 -5.540 1.00 37.13 20 PRO B CA 1
ATOM 1314 C C . PRO B 1 20 ? 20.198 1.041 -4.194 1.00 37.33 20 PRO B C 1
ATOM 1315 O O . PRO B 1 20 ? 19.981 0.403 -3.163 1.00 37.79 20 PRO B O 1
ATOM 1319 N N . ILE B 1 21 ? 20.404 2.348 -4.218 1.00 37.16 21 ILE B N 1
ATOM 1320 C CA . ILE B 1 21 ? 20.363 3.160 -3.005 1.00 37.44 21 ILE B CA 1
ATOM 1321 C C . ILE B 1 21 ? 18.912 3.475 -2.663 1.00 37.74 21 ILE B C 1
ATOM 1322 O O . ILE B 1 21 ? 18.124 3.832 -3.553 1.00 37.55 21 ILE B O 1
ATOM 1327 N N . SER B 1 22 ? 18.556 3.329 -1.387 1.00 38.03 22 SER B N 1
ATOM 1328 C CA . SER B 1 22 ? 17.191 3.612 -0.934 1.00 38.88 22 SER B CA 1
ATOM 1329 C C . SER B 1 22 ? 16.798 5.085 -1.146 1.00 39.09 22 SER B C 1
ATOM 1330 O O . SER B 1 22 ? 17.654 5.957 -1.286 1.00 38.44 22 SER B O 1
ATOM 1333 N N . LYS B 1 23 ? 15.491 5.329 -1.202 1.00 39.73 23 LYS B N 1
ATOM 1334 C CA . LYS B 1 23 ? 14.925 6.666 -1.247 1.00 40.36 23 LYS B CA 1
ATOM 1335 C C . LYS B 1 23 ? 15.241 7.436 0.044 1.00 40.26 23 LYS B C 1
ATOM 1336 O O . LYS B 1 23 ? 15.500 8.641 0.010 1.00 40.16 23 LYS B O 1
ATOM 1342 N N . ALA B 1 24 ? 15.238 6.728 1.172 1.00 40.21 24 ALA B N 1
ATOM 1343 C CA . ALA B 1 24 ? 15.485 7.342 2.478 1.00 40.36 24 ALA B CA 1
ATOM 1344 C C . ALA B 1 24 ? 16.880 7.950 2.532 1.00 40.46 24 ALA B C 1
ATOM 1345 O O . ALA B 1 24 ? 17.038 9.109 2.904 1.00 40.88 24 ALA B O 1
ATOM 1347 N N . LYS B 1 25 ? 17.872 7.173 2.107 1.00 40.28 25 LYS B N 1
ATOM 1348 C CA . LYS B 1 25 ? 19.252 7.619 2.029 1.00 40.49 25 LYS B CA 1
ATOM 1349 C C . LYS B 1 25 ? 19.430 8.764 1.020 1.00 40.73 25 LYS B C 1
ATOM 1350 O O . LYS B 1 25 ? 20.142 9.737 1.294 1.00 40.51 25 LYS B O 1
ATOM 1356 N N . MET B 1 26 ? 18.769 8.678 -0.129 1.00 41.07 26 MET B N 1
ATOM 1357 C CA . MET B 1 26 ? 18.856 9.768 -1.108 1.00 41.48 26 MET B CA 1
ATOM 1358 C C . MET B 1 26 ? 18.294 11.075 -0.545 1.00 40.88 26 MET B C 1
ATOM 1359 O O . MET B 1 26 ? 18.856 12.142 -0.777 1.00 41.15 26 MET B O 1
ATOM 1364 N N . THR B 1 27 ? 17.207 10.976 0.217 1.00 40.90 27 THR B N 1
ATOM 1365 C CA . THR B 1 27 ? 16.582 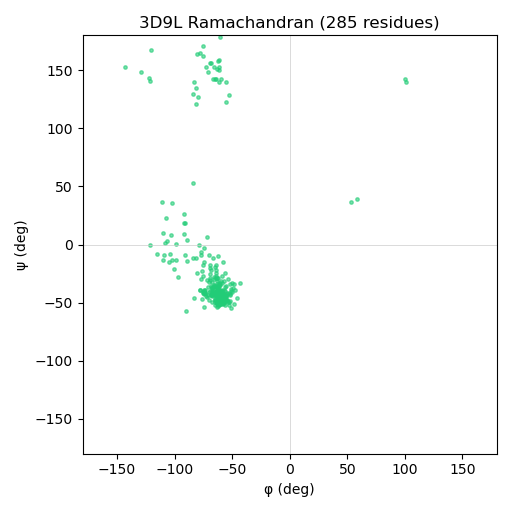12.125 0.878 1.00 40.94 27 THR B CA 1
ATOM 1366 C C . THR B 1 27 ? 17.520 12.783 1.908 1.00 40.87 27 THR B C 1
ATOM 1367 O O . THR B 1 27 ? 17.514 14.008 2.069 1.00 40.43 27 THR B O 1
ATOM 1371 N N . GLN B 1 28 ? 18.295 11.952 2.606 1.00 41.01 28 GLN B N 1
ATOM 1372 C CA . GLN B 1 28 ? 19.273 12.401 3.600 1.00 41.68 28 GLN B CA 1
ATOM 1373 C C . GLN B 1 28 ? 20.353 13.243 2.934 1.00 40.44 28 GLN B C 1
ATOM 1374 O O . GLN B 1 28 ? 20.645 14.352 3.375 1.00 40.67 28 GLN B O 1
ATOM 1380 N N . ILE B 1 29 ? 20.931 12.707 1.861 1.00 39.29 29 ILE B N 1
ATOM 1381 C CA . ILE B 1 29 ? 21.912 13.426 1.057 1.00 37.97 29 ILE B CA 1
ATOM 1382 C C . ILE B 1 29 ? 21.331 14.750 0.537 1.00 37.85 29 ILE B C 1
ATOM 1383 O O . ILE B 1 29 ? 21.991 15.794 0.581 1.00 37.98 29 ILE B O 1
ATOM 1388 N N . THR B 1 30 ? 20.098 14.695 0.050 1.00 37.57 30 THR B N 1
ATOM 1389 C CA . THR B 1 30 ? 19.429 15.866 -0.514 1.00 37.94 30 THR B CA 1
ATOM 1390 C C . THR B 1 30 ? 19.123 16.932 0.531 1.00 37.39 30 THR B C 1
ATOM 1391 O O . THR B 1 30 ? 19.325 18.118 0.266 1.00 37.76 30 THR B O 1
ATOM 1395 N N . LYS B 1 31 ? 18.645 16.518 1.709 1.00 36.76 31 LYS B N 1
ATOM 1396 C CA . LYS B 1 31 ? 18.398 17.460 2.800 1.00 36.63 31 LYS B CA 1
ATOM 1397 C C . LYS B 1 31 ? 19.687 18.200 3.200 1.00 35.37 31 LYS B C 1
ATOM 1398 O O . LYS B 1 31 ? 19.658 19.418 3.396 1.00 34.19 31 LYS B O 1
ATOM 1404 N N . ALA B 1 32 ? 20.802 17.464 3.287 1.00 34.14 32 ALA B N 1
ATOM 1405 C CA . ALA B 1 32 ? 22.121 18.044 3.565 1.00 33.83 32 ALA B CA 1
ATOM 1406 C C . ALA B 1 32 ? 22.562 19.056 2.492 1.00 33.85 32 ALA B C 1
ATOM 1407 O O . ALA B 1 32 ? 23.107 20.101 2.832 1.00 33.03 32 ALA B O 1
ATOM 1409 N N . ALA B 1 33 ? 22.329 18.749 1.210 1.00 34.39 33 ALA B N 1
ATOM 1410 C CA . ALA B 1 33 ? 22.637 19.699 0.127 1.00 35.18 33 ALA B CA 1
ATOM 1411 C C . ALA B 1 33 ? 21.850 20.997 0.233 1.00 35.55 33 ALA B C 1
ATOM 1412 O O . ALA B 1 33 ? 22.398 22.084 0.074 1.00 35.99 33 ALA B O 1
ATOM 1414 N N . ILE B 1 34 ? 20.557 20.875 0.490 1.00 35.80 34 ILE B N 1
ATOM 1415 C CA . ILE B 1 34 ? 19.661 22.030 0.585 1.00 36.06 34 ILE B CA 1
ATOM 1416 C C . ILE B 1 34 ? 20.037 22.889 1.796 1.00 36.15 34 ILE B C 1
ATOM 1417 O O . ILE B 1 34 ? 20.039 24.123 1.720 1.00 35.88 34 ILE B O 1
ATOM 1422 N N . LYS B 1 35 ? 20.375 22.232 2.902 1.00 35.88 35 LYS B N 1
ATOM 1423 C CA . LYS B 1 35 ? 20.821 22.945 4.092 1.00 36.41 35 LYS B CA 1
ATOM 1424 C C . LYS B 1 35 ? 22.123 23.682 3.828 1.00 36.10 35 LYS B C 1
ATOM 1425 O O . LYS B 1 35 ? 22.398 24.721 4.439 1.00 36.02 35 LYS B O 1
ATOM 1431 N N . ALA B 1 36 ? 22.897 23.163 2.884 1.00 36.39 36 ALA B N 1
ATOM 1432 C CA . ALA B 1 36 ? 24.160 23.781 2.490 1.00 37.25 36 ALA B CA 1
ATOM 1433 C C . ALA B 1 36 ? 24.022 24.782 1.329 1.00 37.80 36 ALA B C 1
ATOM 1434 O O . ALA B 1 36 ? 25.028 25.123 0.712 1.00 38.46 36 ALA B O 1
ATOM 1436 N N . ILE B 1 37 ? 22.802 25.267 1.071 1.00 37.77 37 ILE B N 1
ATOM 1437 C CA . ILE B 1 37 ? 22.490 26.174 -0.067 1.00 38.72 37 ILE B CA 1
ATOM 1438 C C . ILE B 1 37 ? 23.389 27.412 -0.261 1.00 38.78 37 ILE B C 1
ATOM 1439 O O . ILE B 1 37 ? 23.669 27.802 -1.396 1.00 39.26 37 ILE B O 1
ATOM 1444 N N . LYS B 1 38 ? 23.828 28.042 0.824 1.00 39.20 38 LYS B N 1
ATOM 1445 C CA . LYS B 1 38 ? 24.747 29.188 0.710 1.00 39.00 38 LYS B CA 1
ATOM 1446 C C . LYS B 1 38 ? 26.046 28.717 0.051 1.00 39.09 38 LYS B C 1
ATOM 1447 O O . LYS B 1 38 ? 26.689 29.452 -0.696 1.00 38.92 38 LYS B O 1
ATOM 1453 N N . PHE B 1 39 ? 26.407 27.474 0.332 1.00 38.38 39 PHE B N 1
ATOM 1454 C CA . PHE B 1 39 ? 27.617 26.880 -0.210 1.00 38.75 39 PHE B CA 1
ATOM 1455 C C . PHE B 1 39 ? 27.318 25.932 -1.383 1.00 38.24 39 PHE B C 1
ATOM 1456 O O . PHE B 1 39 ? 27.976 24.921 -1.548 1.00 39.05 39 PHE B O 1
ATOM 1464 N N . TYR B 1 40 ? 26.326 26.269 -2.199 1.00 38.17 40 TYR B N 1
ATOM 1465 C CA . TYR B 1 40 ? 25.925 25.395 -3.318 1.00 37.64 40 TYR B CA 1
ATOM 1466 C C . TYR B 1 40 ? 27.074 25.103 -4.283 1.00 37.10 40 TYR B C 1
ATOM 1467 O O . TYR B 1 40 ? 27.126 24.038 -4.873 1.00 37.35 40 TYR B O 1
ATOM 1476 N N . LYS B 1 41 ? 28.002 26.042 -4.439 1.00 36.96 41 LYS B N 1
ATOM 1477 C CA . LYS B 1 41 ? 29.157 25.820 -5.319 1.00 36.70 41 LYS B CA 1
ATOM 1478 C C . LYS B 1 41 ? 30.072 24.686 -4.823 1.00 36.69 41 LYS B C 1
ATOM 1479 O O . LYS B 1 41 ? 30.641 23.955 -5.635 1.00 36.67 41 LYS B O 1
ATOM 1485 N N . HIS B 1 42 ? 30.194 24.557 -3.502 1.00 36.64 42 HIS B N 1
ATOM 1486 C CA . HIS B 1 42 ? 30.940 23.475 -2.846 1.00 36.95 42 HIS B CA 1
ATOM 1487 C C . HIS B 1 42 ? 30.211 22.125 -2.921 1.00 36.55 42 HIS B C 1
ATOM 1488 O O . HIS B 1 42 ? 30.832 21.095 -3.196 1.00 36.87 42 HIS B O 1
ATOM 1495 N N . VAL B 1 43 ? 28.905 22.130 -2.657 1.00 36.10 43 VAL B N 1
ATOM 1496 C CA . VAL B 1 43 ? 28.051 20.935 -2.848 1.00 36.79 43 VAL B CA 1
ATOM 1497 C C . VAL B 1 43 ? 28.235 20.358 -4.250 1.00 37.10 43 VAL B C 1
ATOM 1498 O O . VAL B 1 43 ? 28.451 19.151 -4.409 1.00 37.61 43 VAL B O 1
ATOM 1502 N N . VAL B 1 44 ? 28.165 21.225 -5.260 1.00 36.98 44 VAL B N 1
ATOM 1503 C CA . VAL B 1 44 ? 28.289 20.805 -6.667 1.00 37.04 44 VAL B CA 1
ATOM 1504 C C . VAL B 1 44 ? 29.679 20.194 -6.920 1.00 37.42 44 VAL B C 1
ATOM 1505 O O . VAL B 1 44 ? 29.802 19.121 -7.530 1.00 36.73 44 VAL B O 1
ATOM 1509 N N . GLN B 1 45 ? 30.707 20.863 -6.408 1.00 37.33 45 GLN B N 1
ATOM 1510 C CA . GLN B 1 45 ? 32.078 20.374 -6.521 1.00 38.18 45 GLN B CA 1
ATOM 1511 C C . GLN B 1 45 ? 32.217 19.006 -5.890 1.00 37.87 45 GLN B C 1
ATOM 1512 O O . GLN B 1 45 ? 32.804 18.111 -6.492 1.00 38.79 45 GLN B O 1
ATOM 1523 N N . SER B 1 46 ? 31.681 18.849 -4.677 1.00 37.58 46 SER B N 1
ATOM 1524 C CA . SER B 1 46 ? 31.712 17.566 -3.988 1.00 37.36 46 SER B CA 1
ATOM 1525 C C . SER B 1 46 ? 31.007 16.493 -4.773 1.00 36.47 46 SER B C 1
ATOM 1526 O O . SER B 1 46 ? 31.484 15.387 -4.830 1.00 36.91 46 SER B O 1
ATOM 1529 N N . VAL B 1 47 ? 29.859 16.797 -5.358 1.00 37.02 47 VAL B N 1
ATOM 1530 C CA . VAL B 1 47 ? 29.131 15.762 -6.121 1.00 36.61 47 VAL B CA 1
ATOM 1531 C C . VAL B 1 47 ? 29.968 15.362 -7.336 1.00 37.07 47 VAL B C 1
ATOM 1532 O O . VAL B 1 47 ? 30.110 14.172 -7.658 1.00 37.43 47 VAL B O 1
ATOM 1536 N N . GLU B 1 48 ? 30.557 16.361 -7.979 1.00 37.36 48 GLU B N 1
ATOM 1537 C CA . GLU B 1 48 ? 31.397 16.125 -9.157 1.00 38.28 48 GLU B CA 1
ATOM 1538 C C . GLU B 1 48 ? 32.660 15.279 -8.884 1.00 38.28 48 GLU B C 1
ATOM 1539 O O . GLU B 1 48 ? 33.004 14.420 -9.696 1.00 38.14 48 GLU B O 1
ATOM 1545 N N . LYS B 1 49 ? 33.323 15.522 -7.748 1.00 38.34 49 LYS B N 1
ATOM 1546 C CA . LYS B 1 49 ? 34.504 14.744 -7.314 1.00 39.13 49 LYS B CA 1
ATOM 1547 C C . LYS B 1 49 ? 34.108 13.314 -6.961 1.00 38.38 49 LYS B C 1
ATOM 1548 O O . LYS B 1 49 ? 34.827 12.380 -7.272 1.00 37.98 49 LYS B O 1
ATOM 1554 N N . PHE B 1 50 ? 32.953 13.152 -6.315 1.00 38.23 50 PHE B N 1
ATOM 1555 C CA . PHE B 1 50 ? 32.422 11.832 -6.042 1.00 37.99 50 PHE B CA 1
ATOM 1556 C C . PHE B 1 50 ? 32.230 11.023 -7.330 1.00 37.81 50 PHE B C 1
ATOM 1557 O O . PHE B 1 50 ? 32.666 9.869 -7.413 1.00 37.89 50 PHE B O 1
ATOM 1565 N N . ILE B 1 51 ? 31.559 11.619 -8.314 1.00 37.15 51 ILE B N 1
ATOM 1566 C CA . ILE B 1 51 ? 31.324 10.984 -9.620 1.00 36.77 51 ILE B CA 1
ATOM 1567 C C . ILE B 1 51 ? 32.643 10.716 -10.375 1.00 36.94 51 ILE B C 1
ATOM 1568 O O . ILE B 1 51 ? 32.735 9.787 -11.165 1.00 36.37 51 ILE B O 1
ATOM 1573 N N . GLN B 1 52 ? 33.655 11.539 -10.119 1.00 37.15 52 GLN B N 1
ATOM 1574 C CA . GLN B 1 52 ? 34.969 11.353 -10.722 1.00 38.07 52 GLN B CA 1
ATOM 1575 C C . GLN B 1 52 ? 35.736 10.239 -10.017 1.00 37.89 52 GLN B C 1
ATOM 1576 O O . GLN B 1 52 ? 36.429 9.463 -10.656 1.00 38.31 52 GLN B O 1
ATOM 1582 N N . LYS B 1 53 ? 35.619 10.153 -8.699 1.00 38.01 53 LYS B N 1
ATOM 1583 C CA . LYS B 1 53 ? 36.451 9.212 -7.946 1.00 38.30 53 LYS B CA 1
ATOM 1584 C C . LYS B 1 53 ? 35.776 7.877 -7.564 1.00 38.40 53 LYS B C 1
ATOM 1585 O O . LYS B 1 53 ? 36.449 6.946 -7.144 1.00 38.64 53 LYS B O 1
ATOM 1591 N N . CYS B 1 54 ? 34.457 7.785 -7.693 1.00 38.53 54 CYS B N 1
ATOM 1592 C CA . CYS B 1 54 ? 33.736 6.626 -7.160 1.00 39.03 54 CYS B CA 1
ATOM 1593 C C . CYS B 1 54 ? 33.898 5.365 -8.001 1.00 38.88 54 CYS B C 1
ATOM 1594 O O . CYS B 1 54 ? 34.330 5.420 -9.151 1.00 39.33 54 CYS B O 1
ATOM 1597 N N . LYS B 1 55 ? 33.580 4.227 -7.393 1.00 38.79 55 LYS B N 1
ATOM 1598 C CA . LYS B 1 55 ? 33.541 2.946 -8.081 1.00 38.85 55 LYS B CA 1
ATOM 1599 C C . LYS B 1 55 ? 32.449 2.957 -9.176 1.00 38.39 55 LYS B C 1
ATOM 1600 O O . LYS B 1 55 ? 31.475 3.700 -9.065 1.00 38.67 55 LYS B O 1
ATOM 1606 N N . PRO B 1 56 ? 32.625 2.168 -10.256 1.00 38.25 56 PRO B N 1
ATOM 1607 C CA . PRO B 1 56 ? 31.655 2.149 -11.369 1.00 38.15 56 PRO B CA 1
ATOM 1608 C C . PRO B 1 56 ? 30.183 1.969 -10.955 1.00 38.13 56 PRO B C 1
ATOM 1609 O O . PRO B 1 56 ? 29.282 2.535 -11.598 1.00 38.04 56 PRO B O 1
ATOM 1613 N N . GLU B 1 57 ? 29.944 1.212 -9.885 1.00 37.27 57 GLU B N 1
ATOM 1614 C CA . GLU B 1 57 ? 28.585 0.919 -9.451 1.00 37.11 57 GLU B CA 1
ATOM 1615 C C . GLU B 1 57 ? 27.945 2.097 -8.725 1.00 36.20 57 GLU B C 1
ATOM 1616 O O . GLU B 1 57 ? 26.763 2.048 -8.392 1.00 36.17 57 GLU B O 1
ATOM 1622 N N . TYR B 1 58 ? 28.723 3.149 -8.479 1.00 35.17 58 TYR B N 1
ATOM 1623 C CA . TYR B 1 58 ? 28.207 4.305 -7.783 1.00 34.24 58 TYR B CA 1
ATOM 1624 C C . TYR B 1 58 ? 28.010 5.483 -8.732 1.00 34.18 58 TYR B C 1
ATOM 1625 O O . TYR B 1 58 ? 27.620 6.555 -8.300 1.00 34.01 58 TYR B O 1
ATOM 1634 N N . LYS B 1 59 ? 28.259 5.272 -10.027 1.00 34.45 59 LYS B N 1
ATOM 1635 C CA . LYS B 1 59 ? 28.021 6.319 -11.044 1.00 34.57 59 LYS B CA 1
ATOM 1636 C C . LYS B 1 59 ? 26.536 6.697 -11.093 1.00 34.64 59 LYS B C 1
ATOM 1637 O O . LYS B 1 59 ? 26.181 7.873 -10.957 1.00 35.55 59 LYS B O 1
ATOM 1643 N N . VAL B 1 60 ? 25.675 5.699 -11.254 1.00 34.92 60 VAL B N 1
ATOM 1644 C CA . VAL B 1 60 ? 24.226 5.935 -11.289 1.00 35.61 60 VAL B CA 1
ATOM 1645 C C . VAL B 1 60 ? 23.694 6.563 -9.968 1.00 35.73 60 VAL B C 1
ATOM 1646 O O . VAL B 1 60 ? 23.020 7.577 -10.015 1.00 36.17 60 VAL B O 1
ATOM 1650 N N . PRO B 1 61 ? 24.011 5.982 -8.792 1.00 36.19 61 PRO B N 1
ATOM 1651 C CA . PRO B 1 61 ? 23.681 6.722 -7.553 1.00 36.62 61 PRO B CA 1
ATOM 1652 C C . PRO B 1 61 ? 24.167 8.186 -7.527 1.00 37.12 61 PRO B C 1
ATOM 1653 O O . PRO B 1 61 ? 23.445 9.065 -7.047 1.00 37.41 61 PRO B O 1
ATOM 1657 N N . GLY B 1 62 ? 25.377 8.441 -8.026 1.00 37.66 62 GLY B N 1
ATOM 1658 C CA . GLY B 1 62 ? 25.890 9.797 -8.169 1.00 38.47 62 GLY B CA 1
ATOM 1659 C C . GLY B 1 62 ? 25.059 10.666 -9.108 1.00 38.98 62 GLY B C 1
ATOM 1660 O O . GLY B 1 62 ? 24.831 11.840 -8.830 1.00 39.74 62 GLY B O 1
ATOM 1661 N N . LEU B 1 63 ? 24.602 10.106 -10.225 1.00 38.92 63 LEU B N 1
ATOM 1662 C CA . LEU B 1 63 ? 23.650 10.830 -11.072 1.00 38.40 63 LEU B CA 1
ATOM 1663 C C . LEU B 1 63 ? 22.337 11.070 -10.330 1.00 38.31 63 LEU B C 1
ATOM 1664 O O . LEU B 1 63 ? 21.760 12.144 -10.447 1.00 38.21 63 LEU B O 1
ATOM 1669 N N . TYR B 1 64 ? 21.871 10.074 -9.577 1.00 37.98 64 TYR B N 1
ATOM 1670 C CA . TYR B 1 64 ? 20.650 10.224 -8.790 1.00 38.65 64 TYR B CA 1
ATOM 1671 C C . TYR B 1 64 ? 20.765 11.323 -7.733 1.00 38.94 64 TYR B C 1
ATOM 1672 O O . TYR B 1 64 ? 19.784 12.030 -7.448 1.00 39.47 64 TYR B O 1
ATOM 1681 N N . VAL B 1 65 ? 21.963 11.495 -7.179 1.00 38.31 65 VAL B N 1
ATOM 1682 C CA . VAL B 1 65 ? 22.198 12.619 -6.262 1.00 38.09 65 VAL B CA 1
ATOM 1683 C C . VAL B 1 65 ? 21.957 13.968 -6.949 1.00 38.00 65 VAL B C 1
ATOM 1684 O O . VAL B 1 65 ? 21.251 14.818 -6.399 1.00 38.09 65 VAL B O 1
ATOM 1688 N N . ILE B 1 66 ? 22.509 14.149 -8.153 1.00 38.16 66 ILE B N 1
ATOM 1689 C CA . ILE B 1 66 ? 22.293 15.376 -8.936 1.00 37.48 66 ILE B CA 1
ATOM 1690 C C . ILE B 1 66 ? 20.812 15.546 -9.204 1.00 37.94 66 ILE B C 1
ATOM 1691 O O . ILE B 1 66 ? 20.263 16.632 -9.037 1.00 38.81 66 ILE B O 1
ATOM 1696 N N . ASP B 1 67 ? 20.174 14.479 -9.650 1.00 37.64 67 ASP B N 1
ATOM 1697 C CA . ASP B 1 67 ? 18.747 14.509 -9.974 1.00 37.42 67 ASP B CA 1
ATOM 1698 C C . ASP B 1 67 ? 17.910 14.912 -8.752 1.00 37.65 67 ASP B C 1
ATOM 1699 O O . ASP B 1 67 ? 17.042 15.800 -8.831 1.00 37.66 67 ASP B O 1
ATOM 1704 N N . SER B 1 68 ? 18.169 14.245 -7.632 1.00 37.45 68 SER B N 1
ATOM 1705 C CA . SER B 1 68 ? 17.379 14.447 -6.421 1.00 38.23 68 SER B CA 1
ATOM 1706 C C . SER B 1 68 ? 17.536 15.880 -5.887 1.00 37.48 68 SER B C 1
ATOM 1707 O O . SER B 1 68 ? 16.556 16.516 -5.506 1.00 37.89 68 SER B O 1
ATOM 1710 N N . ILE B 1 69 ? 18.775 16.364 -5.875 1.00 37.27 69 ILE B N 1
ATOM 17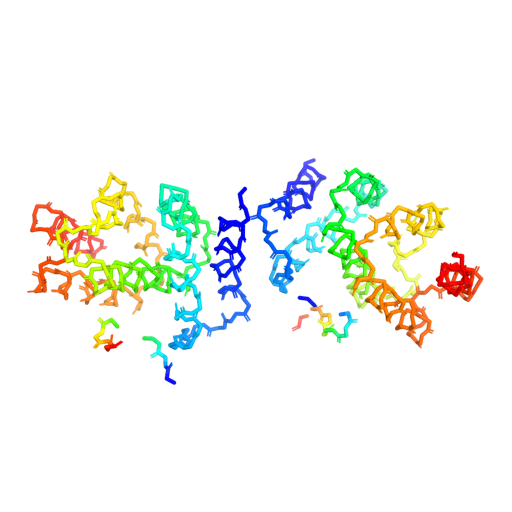11 C CA . ILE B 1 69 ? 19.118 17.725 -5.429 1.00 36.40 69 ILE B CA 1
ATOM 1712 C C . ILE B 1 69 ? 18.461 18.775 -6.314 1.00 36.28 69 ILE B C 1
ATOM 1713 O O . ILE B 1 69 ? 17.843 19.720 -5.822 1.00 35.82 69 ILE B O 1
ATOM 1718 N N . VAL B 1 70 ? 18.601 18.612 -7.628 1.00 36.21 70 VAL B N 1
ATOM 1719 C CA . VAL B 1 70 ? 18.016 19.552 -8.569 1.00 35.70 70 VAL B CA 1
ATOM 1720 C C . VAL B 1 70 ? 16.496 19.545 -8.454 1.00 35.69 70 VAL B C 1
ATOM 1721 O O . VAL B 1 70 ? 15.882 20.597 -8.309 1.00 36.36 70 VAL B O 1
ATOM 1725 N N . ARG B 1 71 ? 15.878 18.371 -8.487 1.00 35.92 71 ARG B N 1
ATOM 1726 C CA . ARG B 1 71 ? 14.423 18.324 -8.399 1.00 36.55 71 ARG B CA 1
ATOM 1727 C C . ARG B 1 71 ? 13.934 18.869 -7.053 1.00 36.24 71 ARG B C 1
ATOM 1728 O O . ARG B 1 71 ? 12.969 19.640 -7.012 1.00 36.25 71 ARG B O 1
ATOM 1736 N N . GLN B 1 72 ? 14.612 18.497 -5.968 1.00 35.89 72 GLN B N 1
ATOM 1737 C CA . GLN B 1 72 ? 14.179 18.944 -4.643 1.00 35.81 72 GLN B CA 1
ATOM 1738 C C . GLN B 1 72 ? 14.376 20.444 -4.465 1.00 35.34 72 GLN B C 1
ATOM 1739 O O . GLN B 1 72 ? 13.552 21.094 -3.838 1.00 35.43 72 GLN B O 1
ATOM 1745 N N . SER B 1 73 ? 15.441 20.986 -5.047 1.00 34.71 73 SER B N 1
ATOM 1746 C CA . SER B 1 73 ? 15.666 22.435 -5.028 1.00 34.69 73 SER B CA 1
ATOM 1747 C C . SER B 1 73 ? 14.644 23.213 -5.848 1.00 34.12 73 SER B C 1
ATOM 1748 O O . SER B 1 73 ? 14.145 24.229 -5.385 1.00 34.03 73 SER B O 1
ATOM 1751 N N . ARG B 1 74 ? 14.332 22.741 -7.064 1.00 34.21 74 ARG B N 1
ATOM 1752 C CA . ARG B 1 74 ? 13.295 23.375 -7.893 1.00 33.91 74 ARG B CA 1
ATOM 1753 C C . ARG B 1 74 ? 11.957 23.307 -7.173 1.00 33.59 74 ARG B C 1
ATOM 1754 O O . ARG B 1 74 ? 11.133 24.211 -7.283 1.00 33.95 74 ARG B O 1
ATOM 1762 N N . HIS B 1 75 ? 11.742 22.222 -6.446 1.00 33.45 75 HIS B N 1
ATOM 1763 C CA . HIS B 1 75 ? 10.515 22.032 -5.707 1.00 34.00 75 HIS B CA 1
ATOM 1764 C C . HIS B 1 75 ? 10.505 22.910 -4.462 1.00 34.32 75 HIS B C 1
ATOM 1765 O O . HIS B 1 75 ? 9.473 23.495 -4.113 1.00 33.64 75 HIS B O 1
ATOM 1772 N N . GLN B 1 76 ? 11.649 22.988 -3.790 1.00 34.40 76 GLN B N 1
ATOM 1773 C CA . GLN B 1 76 ? 11.718 23.710 -2.520 1.00 35.22 76 GLN B CA 1
ATOM 1774 C C . GLN B 1 76 ? 11.779 25.226 -2.693 1.00 35.02 76 GLN B C 1
ATOM 1775 O O . GLN B 1 76 ? 11.152 25.953 -1.948 1.00 34.96 76 GLN B O 1
ATOM 1781 N N . PHE B 1 77 ? 12.523 25.692 -3.690 1.00 35.54 77 PHE B N 1
ATOM 1782 C CA . PHE B 1 77 ? 12.754 27.120 -3.864 1.00 35.82 77 PHE B CA 1
ATOM 1783 C C . PHE B 1 77 ? 12.051 27.753 -5.062 1.00 35.77 77 PHE B C 1
ATOM 1784 O O . PHE B 1 77 ? 12.022 28.973 -5.180 1.00 35.61 77 PHE B O 1
ATOM 1792 N N . GLY B 1 78 ? 11.468 26.931 -5.927 1.00 36.27 78 GLY B N 1
ATOM 1793 C CA . GLY B 1 78 ? 10.911 27.418 -7.180 1.00 37.12 78 GLY B CA 1
ATOM 1794 C C . GLY B 1 78 ? 11.858 27.128 -8.329 1.00 38.06 78 GLY B C 1
ATOM 1795 O O . GLY B 1 78 ? 13.072 27.275 -8.199 1.00 37.51 78 GLY B O 1
ATOM 1796 N N . GLN B 1 79 ? 11.297 26.722 -9.464 1.00 39.30 79 GLN B N 1
ATOM 1797 C CA . GLN B 1 79 ? 12.088 26.318 -10.625 1.00 40.59 79 GLN B CA 1
ATOM 1798 C C . GLN B 1 79 ? 13.041 27.423 -11.086 1.00 40.64 79 GLN B C 1
ATOM 1799 O O . GLN B 1 79 ? 14.204 27.160 -11.388 1.00 41.10 79 GLN B O 1
ATOM 1805 N N . GLU B 1 80 ? 12.555 28.660 -11.103 1.00 41.06 80 GLU B N 1
ATOM 1806 C CA . GLU B 1 80 ? 13.358 29.792 -11.572 1.00 41.22 80 GLU B CA 1
ATOM 1807 C C . GLU B 1 80 ? 14.384 30.262 -10.539 1.00 40.50 80 GLU B C 1
ATOM 1808 O O . GLU B 1 80 ? 15.252 31.084 -10.841 1.00 40.76 80 GLU B O 1
ATOM 1814 N N . LYS B 1 81 ? 14.293 29.727 -9.327 1.00 39.93 81 LYS B N 1
ATOM 1815 C CA . LYS B 1 81 ? 15.196 30.117 -8.240 1.00 39.14 81 LYS B CA 1
ATOM 1816 C C . LYS B 1 81 ? 16.300 29.110 -8.023 1.00 38.74 81 LYS B C 1
ATOM 1817 O O . LYS B 1 81 ? 17.327 29.424 -7.428 1.00 38.75 81 LYS B O 1
ATOM 1823 N N . ASP B 1 82 ? 16.072 27.889 -8.487 1.00 38.08 82 ASP B N 1
ATOM 1824 C CA . ASP B 1 82 ? 17.042 26.829 -8.312 1.00 37.87 82 ASP B CA 1
ATOM 1825 C C . ASP B 1 82 ? 18.407 27.288 -8.819 1.00 37.76 82 ASP B C 1
ATOM 1826 O O . ASP B 1 82 ? 18.518 27.791 -9.956 1.00 38.12 82 ASP B O 1
ATOM 1831 N N . VAL B 1 83 ? 19.424 27.131 -7.967 1.00 37.00 83 VAL B N 1
ATOM 1832 C CA . VAL B 1 83 ? 20.804 27.479 -8.325 1.00 36.78 83 VAL B CA 1
ATOM 1833 C C . VAL B 1 83 ? 21.642 26.252 -8.677 1.00 37.02 83 VAL B C 1
ATOM 1834 O O . VAL B 1 83 ? 22.741 26.385 -9.216 1.00 37.45 83 VAL B O 1
ATOM 1838 N N . PHE B 1 84 ? 21.138 25.063 -8.368 1.00 36.58 84 PHE B N 1
ATOM 1839 C CA . PHE B 1 84 ? 21.919 23.858 -8.580 1.00 36.79 84 PHE B CA 1
ATOM 1840 C C . PHE B 1 84 ? 21.993 23.412 -10.051 1.00 36.94 84 PHE B C 1
ATOM 1841 O O . PHE B 1 84 ? 23.079 23.079 -10.544 1.00 36.74 84 PHE B O 1
ATOM 1849 N N . ALA B 1 85 ? 20.857 23.386 -10.748 1.00 36.73 85 ALA B N 1
ATOM 1850 C CA . ALA B 1 85 ? 20.869 23.010 -12.170 1.00 36.79 85 ALA B CA 1
ATOM 1851 C C . ALA B 1 85 ? 21.813 23.886 -12.990 1.00 36.79 85 ALA B C 1
ATOM 1852 O O . ALA B 1 85 ? 22.669 23.356 -13.683 1.00 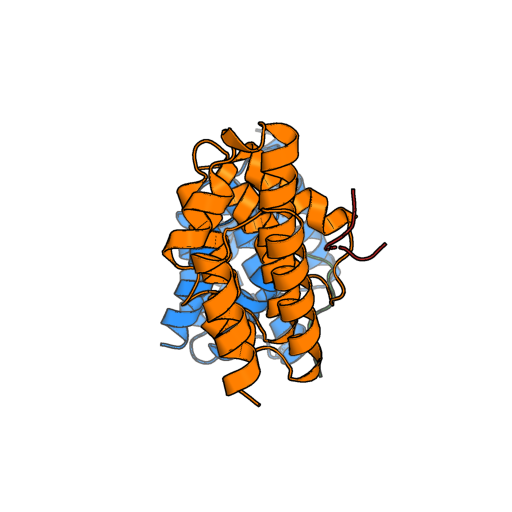37.08 85 ALA B O 1
ATOM 1854 N N . PRO B 1 86 ? 21.684 25.222 -12.895 1.00 36.45 86 PRO B N 1
ATOM 1855 C CA . PRO B 1 86 ? 22.656 26.040 -13.614 1.00 36.93 86 PRO B CA 1
ATOM 1856 C C . PRO B 1 86 ? 24.119 25.747 -13.254 1.00 37.32 86 PRO B C 1
ATOM 1857 O O . PRO B 1 86 ? 24.963 25.735 -14.142 1.00 37.96 86 PRO B O 1
ATOM 1861 N N . ARG B 1 87 ? 24.416 25.518 -11.975 1.00 37.03 87 ARG B N 1
ATOM 1862 C CA . ARG B 1 87 ? 25.792 25.270 -11.560 1.00 37.01 87 ARG B CA 1
ATOM 1863 C C . ARG B 1 87 ? 26.339 23.888 -11.999 1.00 36.82 87 ARG B C 1
ATOM 1864 O O . ARG B 1 87 ? 27.460 23.793 -12.490 1.00 37.14 87 ARG B O 1
ATOM 1872 N N . PHE B 1 88 ? 25.552 22.830 -11.831 1.00 36.50 88 PHE B N 1
ATOM 1873 C CA . PHE B 1 88 ? 25.913 21.524 -12.373 1.00 37.33 88 PHE B CA 1
ATOM 1874 C C . PHE B 1 88 ? 26.164 21.559 -13.899 1.00 38.09 88 PHE B C 1
ATOM 1875 O O . PHE B 1 88 ? 26.856 20.691 -14.446 1.00 38.84 88 PHE B O 1
ATOM 1883 N N . SER B 1 89 ? 25.585 22.529 -14.599 1.00 38.71 89 SER B N 1
ATOM 1884 C CA . SER B 1 89 ? 25.685 22.550 -16.062 1.00 39.28 89 SER B CA 1
ATOM 1885 C C . SER B 1 89 ? 27.055 23.028 -16.546 1.00 39.61 89 SER B C 1
ATOM 1886 O O . SER B 1 89 ? 27.454 22.744 -17.676 1.00 39.90 89 SER B O 1
ATOM 1889 N N . ASN B 1 90 ? 27.763 23.776 -15.697 1.00 39.99 90 ASN B N 1
ATOM 1890 C CA . ASN B 1 90 ? 29.120 24.232 -16.007 1.00 40.22 90 ASN B CA 1
ATOM 1891 C C . ASN B 1 90 ? 30.042 23.098 -16.458 1.00 39.84 90 ASN B C 1
ATOM 1892 O O . ASN B 1 90 ? 30.639 23.165 -17.539 1.00 39.30 90 ASN B O 1
ATOM 1897 N N . ASN B 1 91 ? 30.144 22.055 -15.632 1.00 39.43 91 ASN B N 1
ATOM 1898 C CA . ASN B 1 91 ? 31.049 20.938 -15.921 1.00 38.91 91 ASN B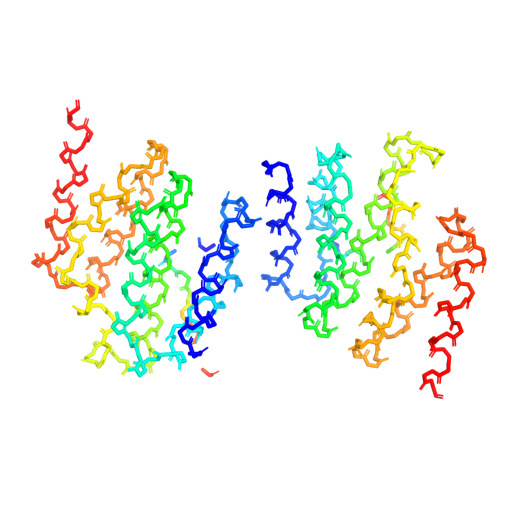 CA 1
ATOM 1899 C C . ASN B 1 91 ? 30.325 19.684 -16.351 1.00 38.12 91 ASN B C 1
ATOM 1900 O O . ASN B 1 91 ? 30.872 18.587 -16.253 1.00 38.68 91 ASN B O 1
ATOM 1905 N N . ILE B 1 92 ? 29.111 19.836 -16.858 1.00 37.30 92 ILE B N 1
ATOM 1906 C CA . ILE B 1 92 ? 28.250 18.674 -17.075 1.00 36.41 92 ILE B CA 1
ATOM 1907 C C . ILE B 1 92 ? 28.806 17.685 -18.099 1.00 36.19 92 ILE B C 1
ATOM 1908 O O . ILE B 1 92 ? 28.591 16.488 -17.963 1.00 35.48 92 ILE B O 1
ATOM 1913 N N . ILE B 1 93 ? 29.542 18.185 -19.097 1.00 36.50 93 ILE B N 1
ATOM 1914 C CA . ILE B 1 93 ? 30.114 17.319 -20.135 1.00 36.63 93 ILE B CA 1
ATOM 1915 C C . ILE B 1 93 ? 31.097 16.356 -19.479 1.00 36.76 93 ILE B C 1
ATOM 1916 O O . ILE B 1 93 ? 30.961 15.153 -19.620 1.00 36.90 93 ILE B O 1
ATOM 1921 N N . SER B 1 94 ? 32.051 16.905 -18.729 1.00 37.08 94 SER B N 1
ATOM 1922 C CA A SER B 1 94 ? 33.024 16.131 -17.975 0.50 37.39 94 SER B CA 1
ATOM 1923 C CA B SER B 1 94 ? 33.021 16.093 -18.009 0.50 37.29 94 SER B CA 1
ATOM 1924 C C . SER B 1 94 ? 32.336 15.168 -16.997 1.00 37.60 94 SER B C 1
ATOM 1925 O O . SER B 1 94 ? 32.719 13.994 -16.873 1.00 38.17 94 SER B O 1
ATOM 1930 N N . THR B 1 95 ? 31.307 15.666 -16.307 1.00 37.73 95 THR B N 1
ATOM 1931 C CA . THR B 1 95 ? 30.539 14.855 -15.344 1.00 38.00 95 THR B CA 1
ATOM 1932 C C . THR B 1 95 ? 30.003 13.578 -15.991 1.00 37.56 95 THR B C 1
ATOM 1933 O O . THR B 1 95 ? 30.157 12.484 -15.440 1.00 37.66 95 THR B O 1
ATOM 1937 N N . PHE B 1 96 ? 29.403 13.719 -17.169 1.00 37.02 96 PHE B N 1
ATOM 1938 C CA . PHE B 1 96 ? 28.816 12.581 -17.882 1.00 36.79 96 PHE B CA 1
ATOM 1939 C C . PHE B 1 96 ? 29.840 11.663 -18.551 1.00 36.94 96 PHE B C 1
ATOM 1940 O O . PHE B 1 96 ? 29.573 10.475 -18.733 1.00 36.89 96 PHE B O 1
ATOM 1948 N N . GLN B 1 97 ? 30.997 12.221 -18.905 1.00 36.91 97 GLN B N 1
ATOM 1949 C CA . GLN B 1 97 ? 32.140 11.445 -19.350 1.00 37.75 97 GLN B CA 1
ATOM 1950 C C . GLN B 1 97 ? 32.576 10.485 -18.255 1.00 37.79 97 GLN B C 1
ATOM 1951 O O . GLN B 1 97 ? 32.945 9.348 -18.546 1.00 38.05 97 GLN B O 1
ATOM 1957 N N . ASN B 1 98 ? 32.56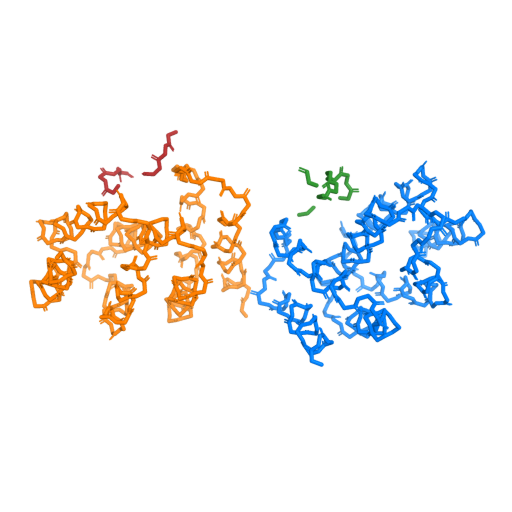0 10.970 -17.013 1.00 37.53 98 ASN B N 1
ATOM 1958 C CA . ASN B 1 98 ? 32.800 10.145 -15.828 1.00 37.31 98 ASN B CA 1
ATOM 1959 C C . ASN B 1 98 ? 31.651 9.187 -15.538 1.00 36.88 98 ASN B C 1
ATOM 1960 O O . ASN B 1 98 ? 31.886 8.014 -15.233 1.00 36.58 98 ASN B O 1
ATOM 1965 N N . LEU B 1 99 ? 30.415 9.677 -15.645 1.00 37.02 99 LEU B N 1
ATOM 1966 C CA . LEU B 1 99 ? 29.231 8.819 -15.435 1.00 37.10 99 LEU B CA 1
ATOM 1967 C C . LEU B 1 99 ? 29.194 7.632 -16.396 1.00 37.76 99 LEU B C 1
ATOM 1968 O O . LEU B 1 99 ? 28.810 6.520 -16.000 1.00 37.90 99 LEU B O 1
ATOM 1973 N N . TYR B 1 100 ? 29.574 7.867 -17.653 1.00 37.71 100 TYR B N 1
ATOM 1974 C CA . TYR B 1 100 ? 29.583 6.813 -18.669 1.00 38.64 100 TYR B CA 1
ATOM 1975 C C . TYR B 1 100 ? 30.716 5.772 -18.482 1.00 39.10 100 TYR B C 1
ATOM 1976 O O . TYR B 1 100 ? 30.908 4.899 -19.326 1.00 39.08 100 TYR B O 1
ATOM 1985 N N . ARG B 1 101 ? 31.454 5.872 -17.380 1.00 39.63 101 ARG B N 1
ATOM 1986 C CA . ARG B 1 101 ? 32.414 4.841 -17.010 1.00 41.00 101 ARG B CA 1
ATOM 1987 C C . ARG B 1 101 ? 31.739 3.828 -16.099 1.00 41.01 101 ARG B C 1
ATOM 1988 O O . ARG B 1 101 ? 32.398 3.054 -15.413 1.00 41.98 101 ARG B O 1
ATOM 1996 N N . CYS B 1 102 ? 30.412 3.827 -16.130 1.00 40.60 102 CYS B N 1
ATOM 1997 C CA . CYS B 1 102 ? 29.604 2.912 -15.356 1.00 40.31 102 CYS B CA 1
ATOM 1998 C C . CYS B 1 102 ? 29.644 1.510 -15.993 1.00 40.72 102 CYS B C 1
ATOM 1999 O O . CYS B 1 102 ? 30.189 1.340 -17.091 1.00 40.99 102 CYS B O 1
ATOM 2002 N N . PRO B 1 103 ? 29.093 0.494 -15.302 1.00 40.91 103 PRO B N 1
ATOM 2003 C CA . PRO B 1 103 ? 28.952 -0.793 -15.992 1.00 41.22 103 PRO B CA 1
ATOM 2004 C C . PRO B 1 103 ? 27.989 -0.668 -17.181 1.00 41.81 103 PRO B C 1
ATOM 2005 O O . PRO B 1 103 ? 27.003 0.069 -17.093 1.00 41.68 103 PRO B O 1
ATOM 2009 N N . GLY B 1 104 ? 28.293 -1.365 -18.280 1.00 42.42 104 GLY B N 1
ATOM 2010 C CA . GLY B 1 104 ? 27.479 -1.344 -19.511 1.00 43.39 104 GLY B CA 1
ATOM 2011 C C . GLY B 1 104 ? 25.964 -1.431 -19.328 1.00 43.74 104 GLY B C 1
ATOM 2012 O O . GLY B 1 104 ? 25.199 -0.826 -20.079 1.00 44.42 104 GLY B O 1
ATOM 2013 N N . ASP B 1 105 ? 25.543 -2.163 -18.304 1.00 43.87 105 ASP B N 1
ATOM 2014 C CA . ASP B 1 105 ? 24.142 -2.379 -17.973 1.00 43.68 105 ASP B CA 1
ATOM 2015 C C . ASP B 1 105 ? 23.486 -1.168 -17.309 1.00 43.42 105 ASP B C 1
ATOM 2016 O O . ASP B 1 105 ? 22.252 -1.079 -17.236 1.00 43.26 105 ASP B O 1
ATOM 2021 N N . ASP B 1 106 ? 24.314 -0.257 -16.797 1.00 42.38 106 ASP B N 1
ATOM 2022 C CA . ASP B 1 106 ? 23.831 0.947 -16.127 1.00 41.83 106 ASP B CA 1
ATOM 2023 C C . ASP B 1 106 ? 23.673 2.115 -17.095 1.00 41.23 106 ASP B C 1
ATOM 2024 O O . ASP B 1 106 ? 23.114 3.148 -16.730 1.00 40.34 106 ASP B O 1
ATOM 2029 N N . LYS B 1 107 ? 24.153 1.948 -18.328 1.00 40.52 107 LYS B N 1
ATOM 2030 C CA . LYS B 1 107 ? 24.158 3.052 -19.291 1.00 40.79 107 LYS B CA 1
ATOM 2031 C C . LYS B 1 107 ? 22.741 3.513 -19.615 1.00 39.46 107 LYS B C 1
ATOM 2032 O O . LYS B 1 107 ? 22.496 4.701 -19.772 1.00 39.48 107 LYS B O 1
ATOM 2038 N N . SER B 1 108 ? 21.810 2.566 -19.676 1.00 38.38 108 SER B N 1
ATOM 2039 C CA . SER B 1 108 ? 20.423 2.868 -19.991 1.00 37.55 108 SER B CA 1
ATOM 2040 C C . SER B 1 108 ? 19.725 3.648 -18.879 1.00 37.38 108 SER B C 1
ATOM 2041 O O . SER B 1 108 ? 18.766 4.369 -19.140 1.00 37.02 108 SER B O 1
ATOM 2044 N N . LYS B 1 109 ? 20.213 3.512 -17.645 1.00 37.27 109 LYS B N 1
ATOM 2045 C CA . LYS B 1 109 ? 19.701 4.296 -16.509 1.00 37.44 109 LYS B CA 1
ATOM 2046 C C . LYS B 1 109 ? 20.091 5.785 -16.561 1.00 37.67 109 LYS B C 1
ATOM 2047 O O . LYS B 1 109 ? 19.316 6.656 -16.149 1.00 38.28 109 LYS B O 1
ATOM 2053 N N . ILE B 1 110 ? 21.301 6.072 -17.030 1.00 36.93 110 ILE B N 1
ATOM 2054 C CA . ILE B 1 110 ? 21.730 7.447 -17.267 1.00 36.49 110 ILE B CA 1
ATOM 2055 C C . ILE B 1 110 ? 20.853 8.140 -18.321 1.00 36.10 110 ILE B C 1
ATOM 2056 O O . ILE B 1 110 ? 20.363 9.249 -18.095 1.00 35.97 110 ILE B O 1
ATOM 2061 N N . VAL B 1 111 ? 20.659 7.465 -19.454 1.00 35.38 111 VAL B N 1
ATOM 2062 C CA . VAL B 1 111 ? 19.864 7.968 -20.580 1.00 35.09 111 VAL B CA 1
ATOM 2063 C C . VAL B 1 111 ? 18.413 8.219 -20.158 1.00 35.83 111 VAL B C 1
ATOM 2064 O O . VAL B 1 111 ? 17.818 9.238 -20.513 1.00 36.18 111 VAL B O 1
ATOM 2068 N N . ARG B 1 112 ? 17.855 7.304 -19.375 1.00 35.80 112 ARG B N 1
ATOM 2069 C CA . ARG B 1 112 ? 16.527 7.511 -18.831 1.00 36.34 112 ARG B CA 1
ATOM 2070 C C . ARG B 1 112 ? 16.421 8.826 -18.063 1.00 36.13 112 ARG B C 1
ATOM 2071 O O . ARG B 1 112 ? 15.455 9.563 -18.244 1.00 36.43 112 ARG B O 1
ATOM 2079 N N . VAL B 1 113 ? 17.421 9.133 -17.233 1.00 35.96 113 VAL B N 1
ATOM 2080 C CA . VAL B 1 113 ? 17.426 10.365 -16.452 1.00 35.78 113 VAL B CA 1
ATOM 2081 C C . VAL B 1 113 ? 17.501 11.584 -17.377 1.00 35.89 113 VAL B C 1
ATOM 2082 O O . VAL B 1 113 ? 16.792 12.565 -17.157 1.00 36.36 113 VAL B O 1
ATOM 2086 N N . LEU B 1 114 ? 18.359 11.522 -18.394 1.00 35.58 114 LEU B N 1
ATOM 2087 C CA . LEU B 1 114 ? 18.483 12.596 -19.386 1.00 35.73 114 LEU B CA 1
ATOM 2088 C C . LEU B 1 114 ? 17.201 12.880 -20.133 1.00 35.97 114 LEU B C 1
ATOM 2089 O O . LEU B 1 114 ? 16.877 14.041 -20.399 1.00 36.54 114 LEU B O 1
ATOM 2094 N N . ASN B 1 115 ? 16.492 11.817 -20.503 1.00 35.90 115 ASN B N 1
ATOM 2095 C CA . ASN B 1 115 ? 15.224 11.938 -21.184 1.00 35.70 115 ASN B CA 1
ATOM 2096 C C . ASN B 1 115 ? 14.148 12.539 -20.286 1.00 35.86 115 ASN B C 1
ATOM 2097 O O . ASN B 1 115 ? 13.313 13.314 -20.748 1.00 35.00 115 ASN B O 1
ATOM 2102 N N . LEU B 1 116 ? 14.172 12.181 -19.003 1.00 36.18 116 LEU B N 1
ATOM 2103 C CA . LEU B 1 116 ? 13.222 12.746 -18.042 1.00 36.45 116 LEU B CA 1
ATOM 2104 C C . LEU B 1 116 ? 13.546 14.227 -17.805 1.00 36.79 116 LEU B C 1
ATOM 2105 O O . LEU B 1 116 ? 12.640 15.062 -17.752 1.00 37.20 116 LEU B O 1
ATOM 2110 N N . TRP B 1 117 ? 14.836 14.544 -17.729 1.00 36.73 117 TRP B N 1
ATOM 2111 C CA . TRP B 1 117 ? 15.302 15.921 -17.572 1.00 37.46 117 TRP B CA 1
ATOM 2112 C C . TRP B 1 117 ? 14.874 16.810 -18.727 1.00 38.17 117 TRP B C 1
ATOM 2113 O O . TRP B 1 117 ? 14.502 17.972 -18.527 1.00 37.56 117 TRP B O 1
ATOM 2124 N N . GLN B 1 118 ? 14.927 16.260 -19.939 1.00 39.07 118 GLN B N 1
ATOM 2125 C CA . GLN B 1 118 ? 14.522 17.002 -21.136 1.00 40.28 118 GLN B CA 1
ATOM 2126 C C . GLN B 1 118 ? 13.003 17.112 -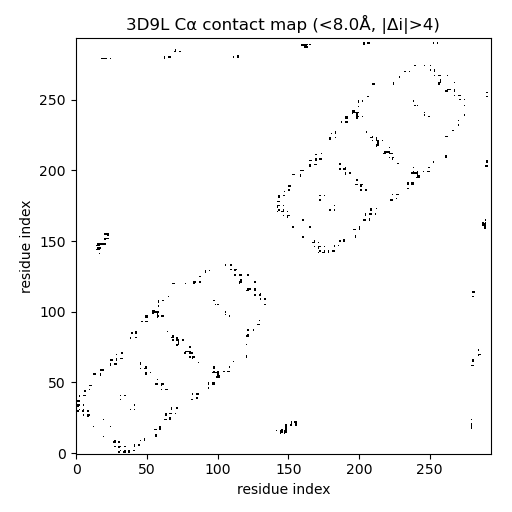21.214 1.00 40.67 118 GLN B C 1
ATOM 2127 O O . GLN B 1 118 ? 12.462 18.156 -21.604 1.00 40.96 118 GLN B O 1
ATOM 2133 N N . LYS B 1 119 ? 12.329 16.024 -20.850 1.00 41.24 119 LYS B N 1
ATOM 2134 C CA . LYS B 1 119 ? 10.873 15.959 -20.792 1.00 41.98 119 LYS B CA 1
ATOM 2135 C C . LYS B 1 119 ? 10.318 17.009 -19.829 1.00 42.24 119 LYS B C 1
ATOM 2136 O O . LYS B 1 119 ? 9.410 17.754 -20.175 1.00 42.25 119 LYS B O 1
ATOM 2142 N N . ASN B 1 120 ? 10.887 17.071 -18.631 1.00 43.19 120 ASN B N 1
ATOM 2143 C CA . ASN B 1 120 ? 10.388 17.954 -17.586 1.00 44.06 120 ASN B CA 1
ATOM 2144 C C . ASN B 1 120 ? 11.046 19.327 -17.549 1.00 44.48 120 ASN B C 1
ATOM 2145 O O . ASN B 1 120 ? 10.807 20.095 -16.624 1.00 44.87 120 ASN B O 1
ATOM 2150 N N . ASN B 1 121 ? 11.850 19.631 -18.568 1.00 44.77 121 ASN B N 1
ATOM 2151 C CA . ASN B 1 121 ? 12.535 20.925 -18.698 1.00 45.17 121 ASN B CA 1
ATOM 2152 C C . ASN B 1 121 ? 13.456 21.263 -17.514 1.00 45.16 121 ASN B C 1
ATOM 2153 O O . ASN B 1 121 ? 13.535 22.411 -17.087 1.00 44.86 121 ASN B O 1
ATOM 2158 N N . VAL B 1 122 ? 14.159 20.250 -17.010 1.00 45.10 122 VAL B N 1
ATOM 2159 C CA . VAL B 1 122 ? 15.141 20.418 -15.933 1.00 45.68 122 VAL B CA 1
ATOM 2160 C C . VAL B 1 122 ? 16.461 21.010 -16.460 1.00 46.21 122 VAL B C 1
ATOM 2161 O O . VAL B 1 122 ? 17.175 21.698 -15.723 1.00 46.72 122 VAL B O 1
ATOM 2165 N N . PHE B 1 123 ? 16.771 20.721 -17.729 1.00 46.25 123 PHE B N 1
ATOM 2166 C CA . PHE B 1 123 ? 17.890 21.307 -18.485 1.00 46.00 123 PHE B CA 1
ATOM 2167 C C . PHE B 1 123 ? 17.375 21.470 -19.915 1.00 46.27 123 PHE B C 1
ATOM 2168 O O . PHE B 1 123 ? 16.499 20.718 -20.343 1.00 46.38 123 PHE B O 1
ATOM 2176 N N . LYS B 1 124 ? 17.907 22.435 -20.661 1.00 46.76 124 LYS B N 1
ATOM 2177 C CA . LYS B 1 124 ? 17.492 22.636 -22.051 1.00 47.13 124 LYS B CA 1
ATOM 2178 C C . LYS B 1 124 ? 18.142 21.603 -22.981 1.00 46.89 124 LYS B C 1
ATOM 2179 O O . LYS B 1 124 ? 19.098 20.922 -22.596 1.00 46.93 124 LYS B O 1
ATOM 2185 N N . SER B 1 125 ? 17.610 21.492 -24.197 1.00 46.23 125 SER B N 1
ATOM 2186 C CA . SER B 1 125 ? 18.104 20.540 -25.193 1.00 46.20 125 SER B CA 1
ATOM 2187 C C . SER B 1 125 ? 19.544 20.813 -25.659 1.00 45.95 125 SER B C 1
ATOM 2188 O O . SER B 1 125 ? 20.220 19.914 -26.167 1.00 45.74 125 SER B O 1
ATOM 2193 N N . GLU B 1 126 ? 19.995 22.056 -25.496 1.00 45.44 126 GLU B N 1
ATOM 2194 C CA . GLU B 1 126 ? 21.365 22.440 -25.817 1.00 45.15 126 GLU B CA 1
ATOM 2195 C C . GLU B 1 126 ? 22.306 21.697 -24.882 1.00 44.09 126 GLU B C 1
ATOM 2196 O O . GLU B 1 126 ? 23.407 21.304 -25.268 1.00 44.09 126 GLU B O 1
ATOM 2202 N N . ILE B 1 127 ? 21.857 21.519 -23.644 1.00 42.93 127 ILE B N 1
ATOM 2203 C CA . ILE B 1 127 ? 22.622 20.795 -22.644 1.00 42.10 127 ILE B CA 1
ATOM 2204 C C . ILE B 1 127 ? 22.425 19.284 -22.775 1.00 41.36 127 ILE B C 1
ATOM 2205 O O . ILE B 1 127 ? 23.399 18.535 -22.756 1.00 41.68 127 ILE B O 1
ATOM 2210 N N . ILE B 1 128 ? 21.178 18.836 -22.927 1.00 39.52 128 ILE B N 1
ATOM 2211 C CA . ILE B 1 128 ? 20.879 17.405 -22.862 1.00 38.36 128 ILE B CA 1
ATOM 2212 C C . ILE B 1 128 ? 21.321 16.632 -24.101 1.00 37.66 128 ILE B C 1
ATOM 2213 O O . ILE B 1 128 ? 21.836 15.520 -23.988 1.00 37.15 128 ILE B O 1
ATOM 2222 N N . GLN B 1 129 ? 21.148 17.230 -25.273 1.00 36.59 129 GLN B N 1
ATOM 2223 C CA . GLN B 1 129 ? 21.383 16.519 -26.519 1.00 36.05 129 GLN B CA 1
ATOM 2224 C C . GLN B 1 129 ? 22.813 15.978 -26.683 1.00 35.26 129 GLN B C 1
ATOM 2225 O O . GLN B 1 129 ? 22.983 14.824 -27.090 1.00 34.75 129 GLN B O 1
ATOM 2231 N N . PRO B 1 130 ? 23.844 16.808 -26.402 1.00 34.68 130 PRO B N 1
ATOM 2232 C CA . PRO B 1 130 ? 25.218 16.279 -26.446 1.00 34.57 130 PRO B CA 1
ATOM 2233 C C . PRO B 1 130 ? 25.439 15.130 -25.465 1.00 33.87 130 PRO B C 1
ATOM 2234 O O . PRO B 1 130 ? 26.235 14.240 -25.726 1.00 34.22 130 PRO B O 1
ATOM 2238 N N . LEU B 1 131 ? 24.742 15.159 -24.345 1.00 34.05 131 LEU B N 1
ATOM 2239 C CA . LEU B 1 131 ? 24.899 14.127 -23.324 1.00 34.73 131 LEU B CA 1
ATOM 2240 C C . LEU B 1 131 ? 24.319 12.791 -23.791 1.00 35.59 131 LEU B C 1
ATOM 2241 O O . LEU B 1 131 ? 24.940 11.741 -23.577 1.00 36.52 131 LEU B O 1
ATOM 2246 N N . LEU B 1 132 ? 23.153 12.840 -24.452 1.00 35.66 132 LEU B N 1
ATOM 2247 C CA . LEU B 1 132 ? 22.574 11.682 -25.136 1.00 35.61 132 LEU B CA 1
ATOM 2248 C C . LEU B 1 132 ? 23.452 11.197 -26.278 1.00 36.22 132 LEU B C 1
ATOM 2249 O O . LEU B 1 132 ? 23.667 9.988 -26.443 1.00 35.87 132 LEU B O 1
ATOM 2254 N N . ASP B 1 133 ? 23.949 12.149 -27.072 1.00 36.73 133 ASP B N 1
ATOM 2255 C CA . ASP B 1 133 ? 24.803 11.840 -28.208 1.00 36.93 133 ASP B CA 1
ATOM 2256 C C . ASP B 1 133 ? 26.106 11.142 -27.795 1.00 37.20 133 ASP B C 1
ATOM 2257 O O . ASP B 1 133 ? 26.586 10.251 -28.501 1.00 36.96 133 ASP B O 1
ATOM 2262 N N . MET B 1 134 ? 26.656 11.527 -26.644 1.00 37.92 134 MET B N 1
ATOM 2263 C CA . MET B 1 134 ? 27.817 10.847 -26.060 1.00 39.13 134 MET B CA 1
ATOM 2264 C C . MET B 1 134 ? 27.552 9.377 -25.740 1.00 38.87 134 MET B C 1
ATOM 2265 O O . MET B 1 134 ? 28.417 8.531 -25.968 1.00 38.94 134 MET B O 1
ATOM 2270 N N . ALA B 1 135 ? 26.357 9.083 -25.216 1.00 39.28 135 ALA B N 1
ATOM 2271 C CA . ALA B 1 135 ? 25.943 7.721 -24.863 1.00 39.59 135 ALA B CA 1
ATOM 2272 C C . ALA B 1 135 ? 25.911 6.810 -26.086 1.00 40.17 135 ALA B C 1
ATOM 2273 O O . ALA B 1 135 ? 26.472 5.717 -26.064 1.00 40.02 135 ALA B O 1
ATOM 2275 N N . ALA B 1 136 ? 25.234 7.275 -27.138 1.00 40.85 136 ALA B N 1
ATOM 2276 C CA . ALA B 1 136 ? 25.091 6.548 -28.398 1.00 41.44 136 ALA B CA 1
ATOM 2277 C C . ALA B 1 136 ? 26.423 6.303 -29.069 1.00 42.18 136 ALA B C 1
ATOM 2278 O O . ALA B 1 136 ? 26.659 5.216 -29.591 1.00 42.42 136 ALA B O 1
ATOM 2280 N N . ALA B 1 137 ? 27.293 7.316 -29.066 1.00 43.12 137 ALA B N 1
ATOM 2281 C CA . ALA B 1 137 ? 28.584 7.200 -29.749 1.00 43.69 137 ALA B CA 1
ATOM 2282 C C . ALA B 1 137 ? 29.516 6.217 -29.038 1.00 44.46 137 ALA B C 1
ATOM 2283 O O . ALA B 1 137 ? 30.483 5.737 -29.633 1.00 44.80 137 ALA B O 1
ATOM 2285 N N . LEU B 1 138 ? 29.216 5.906 -27.778 1.00 45.21 138 LEU B N 1
ATOM 2286 C CA . LEU B 1 138 ? 29.903 4.820 -27.075 1.00 46.33 138 LEU B CA 1
ATOM 2287 C C . LEU B 1 138 ? 29.533 3.431 -27.633 1.00 47.16 138 LEU B C 1
ATOM 2288 O O . LEU B 1 138 ? 30.361 2.511 -27.603 1.00 47.56 138 LEU B O 1
ATOM 2293 N N . GLU B 1 139 ? 28.308 3.285 -28.149 1.00 47.49 139 GLU B N 1
ATOM 2294 C CA . GLU B 1 139 ? 27.870 2.020 -28.767 1.00 47.85 139 GLU B CA 1
ATOM 2295 C C . GLU B 1 139 ? 28.773 1.597 -29.934 1.00 47.96 139 GLU B C 1
ATOM 2296 O O . GLU B 1 139 ? 28.954 2.339 -30.905 1.00 48.23 139 GLU B O 1
ATOM 2317 N N . TYR C 2 2 ? 31.267 4.464 11.534 1.00 38.31 1 TYR Y N 1
ATOM 2318 C CA . TYR C 2 2 ? 32.152 3.451 12.159 1.00 37.82 1 TYR Y CA 1
ATOM 2319 C C . TYR C 2 2 ? 31.677 3.075 13.549 1.00 37.98 1 TYR Y C 1
ATOM 2320 O O . TYR C 2 2 ? 31.212 3.922 14.328 1.00 38.28 1 TYR Y O 1
ATOM 2339 N N . PRO C 2 4 ? 33.143 0.486 16.759 1.00 37.09 3 PRO Y N 1
ATOM 2340 C CA . PRO C 2 4 ? 34.266 -0.293 17.278 1.00 37.22 3 PRO Y CA 1
ATOM 2341 C C . PRO C 2 4 ? 33.966 -1.790 17.476 1.00 37.17 3 PRO Y C 1
ATOM 2342 O O . PRO C 2 4 ? 34.846 -2.547 17.895 1.00 36.35 3 PRO Y O 1
ATOM 2346 N N . THR C 2 5 ? 32.742 -2.212 17.165 1.00 38.06 4 THR Y N 1
ATOM 2347 C CA . THR C 2 5 ? 32.406 -3.635 17.159 1.00 38.96 4 THR Y CA 1
ATOM 2348 C C . THR C 2 5 ? 32.214 -4.185 15.750 1.00 39.66 4 THR Y C 1
ATOM 2349 O O . THR C 2 5 ? 31.905 -5.360 15.594 1.00 40.34 4 THR Y O 1
ATOM 2353 N N . SER C 2 6 ? 32.394 -3.349 14.729 1.00 40.15 5 SER Y N 1
ATOM 2354 C CA . SER C 2 6 ? 32.126 -3.774 13.357 1.00 40.45 5 SER Y CA 1
ATOM 2355 C C . SER C 2 6 ? 33.093 -4.880 12.946 1.00 40.78 5 SER Y C 1
ATOM 2356 O O . SER C 2 6 ? 34.262 -4.849 13.337 1.00 40.62 5 SER Y O 1
ATOM 2359 N N . PRO C 2 7 ? 32.608 -5.873 12.170 1.00 40.93 6 PRO Y N 1
ATOM 2360 C CA . PRO C 2 7 ? 33.502 -6.959 11.752 1.00 41.05 6 PRO Y CA 1
ATOM 2361 C C . PRO C 2 7 ? 34.705 -6.475 10.932 1.00 41.07 6 PRO Y C 1
ATOM 2362 O O . PRO C 2 7 ? 34.588 -5.526 10.137 1.00 41.34 6 PRO Y O 1
ATOM 2366 N N . SER C 2 8 ? 35.857 -7.105 11.157 1.00 40.80 7 SER Y N 1
ATOM 2367 C CA . SER C 2 8 ? 37.049 -6.853 10.342 1.00 41.00 7 SER Y CA 1
ATOM 2368 C C . SER C 2 8 ? 36.892 -7.473 8.945 1.00 40.38 7 SER Y C 1
ATOM 2369 O O . SER C 2 8 ? 36.142 -8.451 8.787 1.00 40.50 7 SER Y O 1
ATOM 2372 N N . TYR C 2 9 ? 37.560 -6.904 7.936 1.00 39.21 8 TYR Y N 1
ATOM 2373 C CA . TYR C 2 9 ? 37.452 -7.451 6.571 1.00 38.66 8 TYR Y CA 1
ATOM 2374 C C . TYR C 2 9 ? 38.354 -8.677 6.361 1.00 38.02 8 TYR Y C 1
ATOM 2375 O O . TYR C 2 9 ? 39.422 -8.776 6.949 1.00 37.46 8 TYR Y O 1
ATOM 2394 N N . PRO C 2 11 ? 38.942 -12.355 3.312 1.00 37.23 10 PRO Y N 1
ATOM 2395 C CA . PRO C 2 11 ? 38.573 -12.938 2.025 1.00 37.15 10 PRO Y CA 1
ATOM 2396 C C . PRO C 2 11 ? 37.378 -13.875 2.148 1.00 37.31 10 PRO Y C 1
ATOM 2397 O O . PRO C 2 11 ? 36.290 -13.549 1.681 1.00 37.37 10 PRO Y O 1
ATOM 2401 N N . PRO D 2 7 ? 11.836 1.617 -0.258 1.00 38.56 -1 PRO Z N 1
ATOM 2402 C CA . PRO D 2 7 ? 11.929 1.820 -1.692 1.00 38.44 -1 PRO Z CA 1
ATOM 2403 C C . PRO D 2 7 ? 13.283 2.379 -2.141 1.00 38.46 -1 PRO Z C 1
ATOM 2404 O O . PRO D 2 7 ? 13.841 3.261 -1.488 1.00 38.29 -1 PRO Z O 1
ATOM 2408 N N . SER D 2 8 ? 13.797 1.843 -3.248 1.00 38.37 0 SER Z N 1
ATOM 2409 C CA . SER D 2 8 ? 14.991 2.357 -3.908 1.00 38.14 0 SER Z CA 1
ATOM 2410 C C . SER D 2 8 ? 14.647 3.684 -4.562 1.00 38.09 0 SER Z C 1
ATOM 2411 O O . SER D 2 8 ? 13.505 3.881 -4.998 1.00 38.27 0 SER Z O 1
ATOM 2414 N N . TYR D 2 9 ? 15.621 4.592 -4.636 1.00 37.86 1 TYR Z N 1
ATOM 2415 C CA . TYR D 2 9 ? 15.414 5.868 -5.319 1.00 37.70 1 TYR Z CA 1
ATOM 2416 C C . TYR D 2 9 ? 15.059 5.682 -6.800 1.00 38.02 1 TYR Z C 1
ATOM 2417 O O . TYR D 2 9 ? 15.657 4.863 -7.512 1.00 37.62 1 TYR Z O 1
ATOM 2436 N N . PRO D 2 11 ? 14.053 8.224 -10.335 1.00 38.98 3 PRO Z N 1
ATOM 2437 C CA . PRO D 2 11 ? 14.062 9.573 -10.920 1.00 39.02 3 PRO Z CA 1
ATOM 2438 C C . PRO D 2 11 ? 12.665 10.139 -11.191 1.00 39.10 3 PRO Z C 1
ATOM 2439 O O . PRO D 2 11 ? 12.551 11.303 -11.567 1.00 38.42 3 PRO Z O 1
ATOM 2443 N N . THR D 2 12 ? 11.626 9.314 -11.030 1.00 39.78 4 THR Z N 1
ATOM 2444 C CA . THR D 2 12 ? 10.234 9.767 -11.133 1.00 40.41 4 THR Z CA 1
ATOM 2445 C C . THR D 2 12 ? 9.570 9.930 -9.750 1.00 40.94 4 THR Z C 1
ATOM 2446 O O . THR D 2 12 ? 8.358 10.160 -9.664 1.00 41.26 4 THR Z O 1
ATOM 2450 N N . SER D 2 13 ? 10.352 9.816 -8.673 1.00 41.38 5 SER Z N 1
ATOM 2451 C CA . SER D 2 13 ? 9.775 9.819 -7.321 1.00 41.82 5 SER Z CA 1
ATOM 2452 C C . SER D 2 13 ? 9.430 11.218 -6.807 1.00 42.01 5 SER Z C 1
ATOM 2453 O O . SER D 2 13 ? 10.274 12.109 -6.838 1.00 42.22 5 SER Z O 1
ATOM 2456 N N . PRO D 2 14 ? 8.177 11.422 -6.348 1.00 42.02 6 PRO Z N 1
ATOM 2457 C CA . PRO D 2 14 ? 7.785 12.729 -5.818 1.00 42.06 6 PRO Z CA 1
ATOM 2458 C C . PRO D 2 14 ? 8.314 12.962 -4.403 1.00 42.13 6 PRO Z C 1
ATOM 2459 O O . PRO D 2 14 ? 9.495 12.719 -4.139 1.00 42.10 6 PRO Z O 1
#

InterPro domains:
  IPR000504 RNA recognition motif domain [PF00076] (479-544)
  IPR000504 RNA recognition motif domain [PS50102] (477-551)
  IPR000504 RNA recognition motif domain [SM00360] (478-547)
  IPR006569 CID domain [PF04818] (6-131)
  IPR006569 CID domain [PS51391] (1-139)
  IPR006569 CID domain [SM00582] (6-136)
  IPR008942 ENTH/VHS [G3DSA:1.25.40.90] (1-138)
  IPR008942 ENTH/VHS [SSF48464] (1-141)
  IPR012677 Nucleotide-binding alpha-beta plait domain superfamily [G3DSA:3.30.70.330] (363-560)
  IPR034370 SCAF8, RNA recognition motif [cd12462] (475-553)
  IPR035979 RNA-binding domain superfamily [SSF54928] (420-549)
  IPR051485 SR-related and CTD-associated factor [PTHR23140] (10-1185)

Solvent-accessible surface area: 15573 Å² total

Sequence (294 aa):
EAVKTFNSELYSLNDYKPPISKAKMTQITKAAIKAIKFYKHVVQSVEKFIQKCKPEYKVPGLYVIDSIVRQSRHQFGQEKDVFAPRFSNNIISTFQNLYRCPGDDKSKIVRVLNLWQKNNVFKSEIIQPLLDMAAALEHHMEAVKTFNSELYSLNDYKPPISKAKMTQITKAAIKAIKFYKHVVQSVEKFIQKCKPEYKVPGLYVIDSIVRQSRHQFGQEKDVFAPRFSNNIISSTFQNLYRCPGDDKSKIVRVLNLWQKNNVFKSEIIQPLLDMAAALEYPTSPSYPPSYPTSP

Radius of gyration: 22.28 Å; Cα contacts (8 Å, |Δi|>4): 322; chains: 4; bounding box: 48×43×69 Å